Protein AF-A0A3N0CV38-F1 (afdb_monomer)

Radius of gyration: 19.29 Å; Cα contacts (8 Å, |Δi|>4): 456; chains: 1; bounding box: 78×40×35 Å

Organism: Sinomicrobium pectinilyticum (NCBI:txid1084421)

Nearest PDB structures (foldseek):
  5ed8-assembly1_A  TM=4.744E-01  e=4.909E-03  Mus musculus
  4dxt-assembly1_A  TM=4.816E-01  e=1.192E-02  Homo sapiens
  6wme-assembly1_A-3  TM=4.797E-01  e=5.323E-02  Homo sapiens
  6owk-assembly1_A  TM=4.206E-01  e=1.156E-01  Bacillus thuringiensis
  5azy-as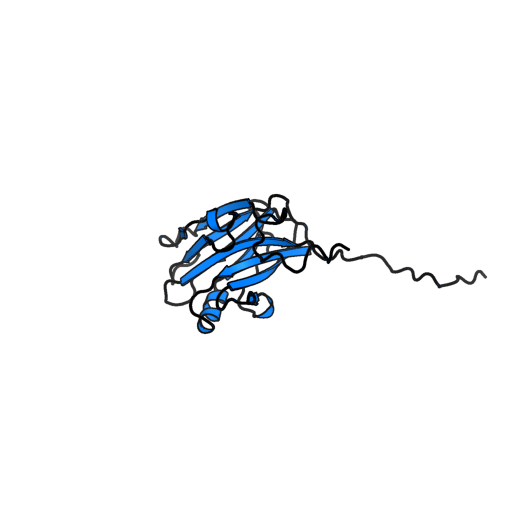sembly3_A  TM=3.660E-01  e=2.656E-01  Rattus norvegicus

Secondary structure (DSSP, 8-state):
-TT-S-TT-PSS-TTSTTB--EEEEEE-TT-TT-EEESGGGGSSS-TT--EEEEE-TTSS--EEEEEEEEEEE-TTPEEEEEEEETTSGGGHHHHTTEEEEEEETTEE-S--EETTSGGGEEEPTT-SSEEEEEEE-SS-EEEEEEEE---SSS-EEEEEEEEEEEPPPP---S----TT------

Mean predicted aligned error: 9.74 Å

Sequence (186 aa):
DRATDVPGGEFPDPLSPFHAISQEWDKDGLCALCEVANPDFSIDADPDNFASLNATVGIAGGVWQDLIFPFGGLNGDVVEVELGIGGGLADFSLLGGLTLESFNGTVANGDGISLSEPINIKLVPGTTDRYIASFIAGADFDRVRVKFAAIASALTNIRIHGARLRYGMPEVSGNLVEPGTAANLQ

Foldseek 3Di:
DLVPPDPPQQPVQLPDLFWQQDKDKDWDPQFPVWDWAPLNQQNDRDLPGWIKTKTAPPTPIGIKMKRFHPDKDFAQWKKKWKKFFPDAPVCLVQQQQKKKFFAAVPHTQPQIDGRNDPVQWDDRPPDRGIIIGMDTHRGIGGIMMITGYGHDNDTGMMITSTMGIGGGDPPPPDPPPDPPDDDDDD

Solvent-accessible surface area (backbone atoms only — not comparable to full-atom values): 10273 Å² total; per-residue (Å²): 119,94,88,63,84,59,98,80,70,60,82,54,44,58,85,42,83,42,24,23,68,43,73,50,72,57,55,36,85,70,33,76,79,33,45,68,46,57,58,65,29,26,41,45,84,48,61,85,39,46,14,34,42,32,18,52,49,90,41,78,55,28,21,36,38,35,41,28,35,83,58,63,50,47,58,52,18,32,41,37,35,36,35,35,45,71,86,45,85,78,40,57,71,56,28,58,24,28,34,44,31,38,17,44,82,91,44,71,56,84,45,62,40,63,51,60,48,73,89,38,45,42,75,41,88,96,56,84,39,37,30,40,36,54,50,60,31,73,38,59,22,34,30,40,35,47,33,38,28,38,84,51,100,51,83,47,60,42,30,32,32,22,42,33,61,41,84,39,80,81,78,78,89,58,86,80,75,67,95,74,80,78,78,81,82,130

Structure (mmCIF, N/CA/C/O backbone):
data_AF-A0A3N0CV38-F1
#
_entry.id   AF-A0A3N0CV38-F1
#
loop_
_atom_site.group_PDB
_atom_site.id
_atom_site.type_symbol
_atom_site.label_atom_id
_atom_site.label_alt_id
_atom_site.label_comp_id
_atom_site.label_asym_id
_atom_site.label_entity_id
_atom_site.label_seq_id
_atom_site.pdbx_PDB_ins_code
_atom_site.Cartn_x
_atom_site.Cartn_y
_atom_site.Cartn_z
_atom_site.occupancy
_atom_site.B_iso_or_equiv
_atom_site.auth_seq_id
_atom_site.auth_comp_id
_atom_site.auth_asym_id
_atom_site.auth_atom_id
_atom_site.pdbx_PDB_model_num
ATOM 1 N N . ASP A 1 1 ? 19.402 19.574 -7.849 1.00 37.12 1 ASP A N 1
ATOM 2 C CA . ASP A 1 1 ? 19.485 18.863 -6.570 1.00 37.12 1 ASP A CA 1
ATOM 3 C C . ASP A 1 1 ? 18.230 18.014 -6.462 1.00 37.12 1 ASP A C 1
ATOM 5 O O . ASP A 1 1 ? 17.138 18.561 -6.433 1.00 37.12 1 ASP A O 1
ATOM 9 N N . ARG A 1 2 ? 18.367 16.690 -6.587 1.00 36.69 2 ARG A N 1
ATOM 10 C CA . ARG A 1 2 ? 17.226 15.755 -6.668 1.00 36.69 2 ARG A CA 1
ATOM 11 C C . ARG A 1 2 ? 16.583 15.512 -5.293 1.00 36.69 2 ARG A C 1
ATOM 13 O O . ARG A 1 2 ? 15.638 14.744 -5.190 1.00 36.69 2 ARG A O 1
ATOM 20 N N . ALA A 1 3 ? 17.109 16.164 -4.254 1.00 34.69 3 ALA A N 1
ATOM 21 C CA . ALA A 1 3 ? 16.597 16.146 -2.891 1.00 34.69 3 ALA A CA 1
ATOM 22 C C . ALA A 1 3 ? 15.700 17.357 -2.557 1.00 34.69 3 ALA A C 1
ATOM 24 O O . ALA A 1 3 ? 15.249 17.476 -1.421 1.00 34.69 3 ALA A O 1
ATOM 25 N N . THR A 1 4 ? 15.431 18.252 -3.520 1.00 42.28 4 THR A N 1
ATOM 26 C CA . THR A 1 4 ? 14.575 19.436 -3.320 1.00 42.28 4 THR A CA 1
ATOM 27 C C . THR A 1 4 ? 13.401 19.532 -4.297 1.00 42.28 4 THR A C 1
ATOM 29 O O . THR A 1 4 ? 12.943 20.641 -4.572 1.00 42.28 4 THR A O 1
ATOM 32 N N . ASP A 1 5 ? 12.872 18.407 -4.791 1.00 45.75 5 ASP A N 1
ATOM 33 C CA . ASP A 1 5 ? 11.467 18.381 -5.231 1.00 45.75 5 ASP A CA 1
ATOM 34 C C . ASP A 1 5 ? 10.591 18.583 -3.979 1.00 45.75 5 ASP A C 1
ATOM 36 O O . ASP A 1 5 ? 10.259 17.656 -3.253 1.00 45.75 5 ASP A O 1
ATOM 40 N N . VAL A 1 6 ? 10.389 19.866 -3.673 1.00 43.78 6 VAL A N 1
ATOM 41 C CA . VAL A 1 6 ? 9.470 20.519 -2.731 1.00 43.78 6 VAL A CA 1
ATOM 42 C C . VAL A 1 6 ? 9.210 19.811 -1.381 1.00 43.78 6 VAL A C 1
ATOM 44 O O . VAL A 1 6 ? 8.365 18.923 -1.275 1.00 43.78 6 VAL A O 1
ATOM 47 N N . PRO A 1 7 ? 9.795 20.317 -0.278 1.00 41.38 7 PRO A N 1
ATOM 48 C CA . PRO A 1 7 ? 9.216 20.180 1.056 1.00 41.38 7 PRO A CA 1
ATOM 49 C C . PRO A 1 7 ? 7.878 20.944 1.087 1.00 41.38 7 PRO A C 1
ATOM 51 O O . PRO A 1 7 ? 7.879 22.174 1.143 1.00 41.38 7 PRO A O 1
ATOM 54 N N . GLY A 1 8 ? 6.747 20.233 0.993 1.00 37.44 8 GLY A N 1
ATOM 55 C CA . GLY A 1 8 ? 5.406 20.835 1.080 1.00 37.44 8 GLY A CA 1
ATOM 56 C C . GLY A 1 8 ? 4.299 20.273 0.177 1.00 37.44 8 GLY A C 1
ATOM 57 O O . GLY A 1 8 ? 3.202 20.817 0.220 1.00 37.44 8 GLY A O 1
ATOM 58 N N . GLY A 1 9 ? 4.533 19.225 -0.620 1.00 38.19 9 GLY A N 1
ATOM 59 C CA . GLY A 1 9 ? 3.437 18.441 -1.206 1.00 38.19 9 GLY A CA 1
ATOM 60 C C . GLY A 1 9 ? 2.947 17.425 -0.178 1.00 38.19 9 GLY A C 1
ATOM 61 O O . GLY A 1 9 ? 3.716 16.545 0.212 1.00 38.19 9 GLY A O 1
ATOM 62 N N . GLU A 1 10 ? 1.729 17.598 0.327 1.00 55.06 10 GLU A N 1
ATOM 63 C CA . GLU A 1 10 ? 1.058 16.639 1.209 1.00 55.06 10 GLU A CA 1
ATOM 64 C C . GLU A 1 10 ? 1.111 15.257 0.546 1.00 55.06 10 GLU A C 1
ATOM 66 O O . GLU A 1 10 ? 0.728 15.112 -0.607 1.00 55.06 10 GLU A O 1
ATOM 71 N N . PHE A 1 11 ? 1.710 14.267 1.213 1.00 60.06 11 PHE A N 1
ATOM 72 C CA . PHE A 1 11 ? 1.520 12.878 0.809 1.00 60.06 11 PHE A CA 1
ATOM 73 C C . PHE A 1 11 ? 0.127 12.472 1.319 1.00 60.06 11 PHE A C 1
ATOM 75 O O . PHE A 1 11 ? -0.185 12.884 2.439 1.00 60.06 11 PHE A O 1
ATOM 82 N N . PRO A 1 12 ? -0.695 11.772 0.508 1.00 62.16 12 PRO A N 1
ATOM 83 C CA . PRO A 1 12 ? -0.474 11.409 -0.897 1.00 62.16 12 PRO A CA 1
ATOM 84 C C . PRO A 1 12 ? -0.534 12.646 -1.812 1.00 62.16 12 PRO A C 1
ATOM 86 O O . PRO A 1 12 ? -1.492 13.402 -1.739 1.00 62.16 12 PRO A O 1
ATOM 89 N N . ASP A 1 13 ? 0.466 12.845 -2.686 1.00 71.00 13 ASP A N 1
ATOM 90 C CA . ASP A 1 13 ? 0.406 13.873 -3.742 1.00 71.00 13 ASP A CA 1
ATOM 91 C C . ASP A 1 13 ? -0.028 13.183 -5.040 1.00 71.00 13 ASP A C 1
ATOM 93 O O . ASP A 1 13 ? 0.807 12.548 -5.700 1.00 71.00 13 ASP A O 1
ATOM 97 N N . PRO A 1 14 ? -1.313 13.262 -5.410 1.00 65.38 14 PRO A N 1
ATOM 98 C CA . PRO A 1 14 ? -1.847 12.512 -6.535 1.00 65.38 14 PRO A CA 1
ATOM 99 C C . PRO A 1 14 ? -1.447 13.092 -7.896 1.00 65.38 14 PRO A C 1
ATOM 101 O O . PRO A 1 14 ? -1.651 12.455 -8.928 1.00 65.38 14 PRO A O 1
ATOM 104 N N . LEU A 1 15 ? -0.856 14.292 -7.931 1.00 72.44 15 LEU A N 1
ATOM 105 C CA . LEU A 1 15 ? -0.311 14.876 -9.158 1.00 72.44 15 LEU A CA 1
ATOM 106 C C . LEU A 1 15 ? 1.138 14.443 -9.409 1.00 72.44 15 LEU A C 1
ATOM 108 O O . LEU A 1 15 ? 1.697 14.735 -10.472 1.00 72.44 15 LEU A O 1
ATOM 112 N N . SER A 1 16 ? 1.750 13.736 -8.456 1.00 80.06 16 SER A N 1
ATOM 113 C CA . SER A 1 16 ? 3.084 13.183 -8.620 1.00 80.06 16 SER A CA 1
ATOM 114 C C . SER A 1 16 ? 3.095 12.112 -9.716 1.00 80.06 16 SER A C 1
ATOM 116 O O . SER A 1 16 ? 2.310 11.163 -9.660 1.00 80.06 16 SER A O 1
ATOM 118 N N . PRO A 1 17 ? 4.048 12.157 -10.668 1.00 81.88 17 PRO A N 1
ATOM 119 C CA . PRO A 1 17 ? 4.210 11.095 -11.663 1.00 81.88 17 PRO A CA 1
ATOM 120 C C . PRO A 1 17 ? 4.649 9.757 -11.044 1.00 81.88 17 PRO A C 1
ATOM 122 O O . PRO A 1 17 ? 4.738 8.757 -11.750 1.00 81.88 17 PRO A O 1
ATOM 125 N N . PHE A 1 18 ? 4.952 9.742 -9.745 1.00 86.75 18 PHE A N 1
ATOM 126 C CA . PHE A 1 18 ? 5.352 8.562 -8.985 1.00 86.75 18 PHE A CA 1
ATOM 127 C C . PHE A 1 18 ? 4.220 7.986 -8.128 1.00 86.75 18 PHE A C 1
ATOM 129 O O . PHE A 1 18 ? 4.446 7.014 -7.408 1.00 86.75 18 PHE A O 1
ATOM 136 N N . HIS A 1 19 ? 3.030 8.591 -8.167 1.00 89.50 19 HIS A N 1
ATOM 137 C CA . HIS A 1 19 ? 1.843 8.078 -7.493 1.00 89.50 19 HIS A CA 1
ATOM 138 C C . HIS A 1 19 ? 1.294 6.842 -8.220 1.00 89.50 19 HIS A C 1
ATOM 140 O O . HIS A 1 19 ? 1.422 6.728 -9.440 1.00 89.50 19 HIS A O 1
ATOM 146 N N . ALA A 1 20 ? 0.700 5.905 -7.482 1.00 92.69 20 ALA A N 1
ATOM 147 C CA . ALA A 1 20 ? -0.006 4.776 -8.084 1.00 92.69 20 ALA A CA 1
ATOM 148 C C . ALA A 1 20 ? -1.273 5.261 -8.805 1.00 92.69 20 ALA A C 1
ATOM 150 O O . ALA A 1 20 ? -2.053 6.013 -8.242 1.00 92.69 20 ALA A O 1
ATOM 151 N N . ILE A 1 21 ? -1.496 4.827 -10.047 1.00 93.94 21 ILE A N 1
ATOM 152 C CA . ILE A 1 21 ? -2.614 5.316 -10.885 1.00 93.94 21 ILE A CA 1
ATOM 153 C C . ILE A 1 21 ? -3.619 4.224 -11.256 1.00 93.94 21 ILE A C 1
ATOM 155 O O . ILE A 1 21 ? -4.565 4.456 -12.006 1.00 93.94 21 ILE A O 1
ATOM 159 N N . SER A 1 22 ? -3.368 2.999 -10.815 1.00 96.69 22 SER A N 1
ATOM 160 C CA . SER A 1 22 ? -4.219 1.849 -11.070 1.00 96.69 22 SER A CA 1
ATOM 161 C C . SER A 1 22 ? -4.179 0.932 -9.860 1.00 96.69 22 SER A C 1
ATOM 163 O O . SER A 1 22 ? -3.227 0.958 -9.077 1.00 96.69 22 SER A O 1
ATOM 165 N N . GLN A 1 23 ? -5.238 0.153 -9.686 1.00 97.06 23 GLN A N 1
ATOM 166 C CA . GLN A 1 23 ? -5.366 -0.757 -8.569 1.00 97.06 23 GLN A CA 1
ATOM 167 C C . GLN A 1 23 ? -6.021 -2.061 -9.005 1.00 97.06 23 GLN A C 1
ATOM 169 O O . GLN A 1 23 ? -6.867 -2.080 -9.902 1.00 97.06 23 GLN A O 1
ATOM 174 N N . GLU A 1 24 ? -5.629 -3.135 -8.337 1.00 97.50 24 GLU A N 1
ATOM 175 C CA . GLU A 1 24 ? -6.300 -4.428 -8.382 1.00 97.50 24 GLU A CA 1
ATOM 176 C C . GLU A 1 24 ? -6.521 -4.875 -6.936 1.00 97.50 24 GLU A C 1
ATOM 178 O O . GLU A 1 24 ? -5.704 -4.590 -6.065 1.00 97.50 24 GLU A O 1
ATOM 183 N N . TRP A 1 25 ? -7.600 -5.592 -6.641 1.00 96.50 25 TRP A N 1
ATOM 184 C CA . TRP A 1 25 ? -7.816 -6.158 -5.309 1.00 96.50 25 TRP A CA 1
ATOM 185 C C . TRP A 1 25 ? -8.417 -7.559 -5.409 1.00 96.50 25 TRP A C 1
ATOM 187 O O . TRP A 1 25 ? -9.134 -7.875 -6.359 1.00 96.50 25 TRP A O 1
ATOM 197 N N . ASP A 1 26 ? -8.130 -8.396 -4.418 1.00 95.25 26 ASP A N 1
ATOM 198 C CA . ASP A 1 26 ? -8.733 -9.715 -4.246 1.00 95.25 26 ASP A CA 1
ATOM 199 C C . ASP A 1 26 ? -8.596 -10.132 -2.775 1.00 95.25 26 ASP A C 1
ATOM 201 O O . ASP A 1 26 ? -8.095 -9.402 -1.910 1.00 95.25 26 ASP A O 1
ATOM 205 N N . LYS A 1 27 ? -9.061 -11.336 -2.475 1.00 92.19 27 LYS A N 1
ATOM 206 C CA . LYS A 1 27 ? -9.044 -11.916 -1.142 1.00 92.19 27 LYS A CA 1
ATOM 207 C C . LYS A 1 27 ? -8.714 -13.392 -1.196 1.00 92.19 27 LYS A C 1
ATOM 209 O O . LYS A 1 27 ? -9.063 -14.111 -2.129 1.00 92.19 27 LYS A O 1
ATOM 214 N N . ASP A 1 28 ? -8.105 -13.874 -0.124 1.00 88.44 28 ASP A N 1
ATOM 215 C CA . ASP A 1 28 ? -7.927 -15.302 0.070 1.00 88.44 28 ASP A CA 1
ATOM 216 C C . ASP A 1 28 ? -9.316 -15.971 0.128 1.00 88.44 28 ASP A C 1
ATOM 218 O O . ASP A 1 28 ? -10.206 -15.527 0.858 1.00 88.44 28 ASP A O 1
ATOM 222 N N . GLY A 1 29 ? -9.522 -17.044 -0.644 1.00 82.44 29 GLY A N 1
ATOM 223 C CA . GLY A 1 29 ? -10.850 -17.642 -0.861 1.00 82.44 29 GLY A CA 1
ATOM 224 C C . GLY A 1 29 ? -11.568 -18.121 0.409 1.00 82.44 29 GLY A C 1
ATOM 225 O O . GLY A 1 29 ? -12.790 -18.261 0.413 1.00 82.44 29 GLY A O 1
ATOM 226 N N . LEU A 1 30 ? -10.830 -18.328 1.503 1.00 81.19 30 LEU A N 1
ATOM 227 C CA . LEU A 1 30 ? -11.400 -18.674 2.802 1.00 81.19 30 LEU A CA 1
ATOM 228 C C . LEU A 1 30 ? -12.039 -17.460 3.502 1.00 81.19 30 LEU A C 1
ATOM 230 O O . LEU A 1 30 ? -12.958 -17.636 4.299 1.00 81.19 30 LEU A O 1
ATOM 234 N N . CYS A 1 31 ? -11.616 -16.232 3.183 1.00 84.38 31 CYS A N 1
ATOM 235 C CA . CYS A 1 31 ? -12.177 -15.008 3.744 1.00 84.38 31 CYS A CA 1
ATOM 236 C C . CYS A 1 31 ? -13.394 -14.535 2.939 1.00 84.38 31 CYS A C 1
ATOM 238 O O . CYS A 1 31 ? -13.365 -13.560 2.184 1.00 84.38 31 CYS A O 1
ATOM 240 N N . ALA A 1 32 ? -14.509 -15.252 3.094 1.00 82.75 32 ALA A N 1
ATOM 241 C CA . ALA A 1 32 ? -15.754 -14.949 2.388 1.00 82.75 32 ALA A CA 1
ATOM 242 C C . ALA A 1 32 ? -16.245 -13.509 2.633 1.00 82.75 32 ALA A C 1
ATOM 244 O O . ALA A 1 32 ? -16.730 -12.882 1.697 1.00 82.75 32 ALA A O 1
ATOM 245 N N . LEU A 1 33 ? -16.048 -12.999 3.853 1.00 83.94 33 LEU A N 1
ATOM 246 C CA . LEU A 1 33 ? -16.464 -11.669 4.312 1.00 83.94 33 LEU A CA 1
ATOM 247 C C . LEU A 1 33 ? -15.375 -10.591 4.170 1.00 83.94 33 LEU A C 1
ATOM 249 O O . LEU A 1 33 ? -15.575 -9.470 4.626 1.00 83.94 33 LEU A O 1
ATOM 253 N N . CYS A 1 34 ? -14.215 -10.927 3.599 1.00 90.00 34 CYS A N 1
ATOM 254 C CA . CYS A 1 34 ? -13.213 -9.922 3.268 1.00 90.00 34 CYS A CA 1
ATOM 255 C C . CYS A 1 34 ? -13.656 -9.108 2.052 1.00 90.00 34 CYS A C 1
ATOM 257 O O . CYS A 1 34 ? -14.212 -9.663 1.101 1.00 90.00 34 CYS A O 1
ATOM 259 N N . GLU A 1 35 ? -13.342 -7.820 2.050 1.00 92.56 35 GLU A N 1
ATOM 260 C CA . GLU A 1 35 ? -13.584 -6.936 0.911 1.00 92.56 35 GLU A CA 1
ATOM 261 C C . GLU A 1 35 ? -12.639 -5.733 0.932 1.00 92.56 35 GLU A C 1
ATOM 263 O O . GLU A 1 35 ? -12.134 -5.346 1.990 1.00 92.56 35 GLU A O 1
ATOM 268 N N . VAL A 1 36 ? -12.441 -5.131 -0.242 1.00 95.25 36 VAL A N 1
ATOM 269 C CA . VAL A 1 36 ? -11.912 -3.772 -0.365 1.00 95.25 36 VAL A CA 1
ATOM 270 C C . VAL A 1 36 ? -13.051 -2.853 -0.789 1.00 95.25 36 VAL A C 1
ATOM 272 O O . VAL A 1 36 ? -13.592 -2.983 -1.887 1.00 95.25 36 VAL A O 1
ATOM 275 N N . ALA A 1 37 ? -13.433 -1.928 0.089 1.00 95.50 37 ALA A N 1
ATOM 276 C CA . ALA A 1 37 ? -14.444 -0.921 -0.209 1.00 95.50 37 ALA A CA 1
ATOM 277 C C . ALA A 1 37 ? -13.800 0.319 -0.842 1.00 95.50 37 ALA A C 1
ATOM 279 O O . ALA A 1 37 ? -12.763 0.784 -0.370 1.00 95.50 37 ALA A O 1
ATOM 280 N N . ASN A 1 38 ? -14.448 0.863 -1.878 1.00 96.44 38 ASN A N 1
ATOM 281 C CA . ASN A 1 38 ? -13.997 2.028 -2.652 1.00 96.44 38 ASN A CA 1
ATOM 282 C C . ASN A 1 38 ? -12.524 1.937 -3.098 1.00 96.44 38 ASN A C 1
ATOM 284 O O . ASN A 1 38 ? -11.744 2.840 -2.815 1.00 96.44 38 ASN A O 1
ATOM 288 N N . PRO A 1 39 ? -12.111 0.857 -3.777 1.00 96.81 39 PRO A N 1
ATOM 289 C CA . PRO A 1 39 ? -10.701 0.633 -4.075 1.00 96.81 39 PRO A CA 1
ATOM 290 C C . PRO A 1 39 ? -10.090 1.735 -4.962 1.00 96.81 39 PRO A C 1
ATOM 292 O O . PRO A 1 39 ? -8.911 2.037 -4.830 1.00 96.81 39 PRO A O 1
ATOM 295 N N . ASP A 1 40 ? -10.886 2.401 -5.803 1.00 97.00 40 ASP A N 1
ATOM 296 C CA . ASP A 1 40 ? -10.413 3.496 -6.663 1.00 97.00 40 ASP A CA 1
ATOM 297 C C . ASP A 1 40 ? -10.036 4.770 -5.884 1.00 97.00 40 ASP A C 1
ATOM 299 O O . ASP A 1 40 ? -9.328 5.622 -6.408 1.00 97.00 40 ASP A O 1
ATOM 303 N N . PHE A 1 41 ? -10.458 4.902 -4.623 1.00 95.12 41 PHE A N 1
ATOM 304 C CA . PHE A 1 41 ? -10.144 6.065 -3.786 1.00 95.12 41 PHE A CA 1
ATOM 305 C C . PHE A 1 41 ? -8.684 6.110 -3.327 1.00 95.12 41 PHE A C 1
ATOM 307 O O . PHE A 1 41 ? -8.223 7.146 -2.879 1.00 95.12 41 PHE A O 1
ATOM 314 N N . SER A 1 42 ? -7.937 5.009 -3.433 1.00 93.00 42 SER A N 1
ATOM 315 C CA . SER A 1 42 ? -6.502 4.996 -3.117 1.00 93.00 42 S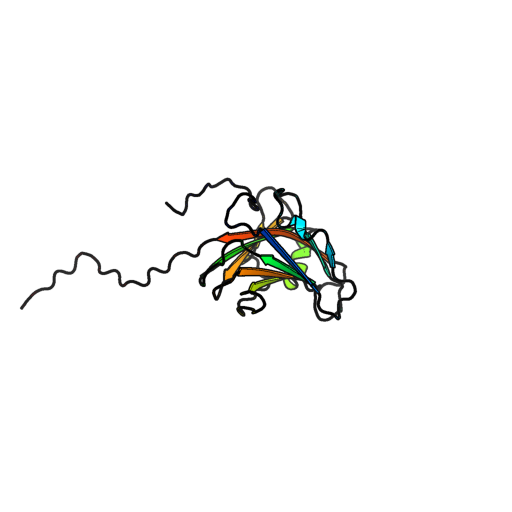ER A CA 1
ATOM 316 C C . SER A 1 42 ? -5.603 5.395 -4.297 1.00 93.00 42 SER A C 1
ATOM 318 O O . SER A 1 42 ? -4.382 5.304 -4.178 1.00 93.00 42 SER A O 1
ATOM 320 N N . ILE A 1 43 ? -6.192 5.727 -5.451 1.00 93.19 43 ILE A N 1
ATOM 321 C CA . ILE A 1 43 ? -5.493 6.131 -6.686 1.00 93.19 43 ILE A CA 1
ATOM 322 C C . ILE A 1 43 ? -6.112 7.394 -7.309 1.00 93.19 43 ILE A C 1
ATOM 324 O O . ILE A 1 43 ? -5.862 7.699 -8.477 1.00 93.19 43 ILE A O 1
ATOM 328 N N . ASP A 1 44 ? -7.002 8.071 -6.580 1.00 89.38 44 ASP A N 1
ATOM 329 C CA . ASP A 1 44 ? -7.695 9.256 -7.073 1.00 89.38 44 ASP A CA 1
ATOM 330 C C . ASP A 1 44 ? -6.903 10.545 -6.790 1.00 89.38 44 ASP A C 1
ATOM 332 O O . ASP A 1 44 ? -5.744 10.518 -6.381 1.00 89.38 44 ASP A O 1
ATOM 336 N N . ALA A 1 45 ? -7.510 11.694 -7.097 1.00 85.31 45 ALA A N 1
ATOM 337 C CA . ALA A 1 45 ? -6.883 13.002 -6.935 1.00 85.31 45 ALA A CA 1
ATOM 338 C C . ALA A 1 45 ? -7.175 13.687 -5.589 1.00 85.31 45 ALA A C 1
ATOM 340 O O . ALA A 1 45 ? -6.777 14.840 -5.410 1.00 85.31 45 ALA A O 1
ATOM 341 N N . ASP A 1 46 ? -7.893 13.030 -4.680 1.00 84.94 46 ASP A N 1
ATOM 342 C CA . ASP A 1 46 ? -8.323 13.588 -3.403 1.00 84.94 46 ASP A CA 1
ATOM 343 C C . ASP A 1 46 ? -7.577 12.895 -2.244 1.00 84.94 46 ASP A C 1
ATOM 345 O O . ASP A 1 46 ? -7.894 11.758 -1.896 1.00 84.94 46 ASP A O 1
ATOM 349 N N . PRO A 1 47 ? -6.602 13.563 -1.598 1.00 82.69 47 PRO A N 1
ATOM 350 C CA . PRO A 1 47 ? -5.795 12.956 -0.535 1.00 82.69 47 PRO A CA 1
ATOM 351 C C . PRO A 1 47 ? -6.604 12.578 0.718 1.00 82.69 47 PRO A C 1
ATOM 353 O O . PRO A 1 47 ? -6.095 11.876 1.597 1.00 82.69 47 PRO A O 1
ATOM 356 N N . ASP A 1 48 ? -7.856 13.033 0.832 1.00 86.75 48 ASP A N 1
ATOM 357 C CA . ASP A 1 48 ? -8.741 12.675 1.936 1.00 86.75 48 ASP A CA 1
ATOM 358 C C . ASP A 1 48 ? -9.563 11.410 1.689 1.00 86.75 48 ASP A C 1
ATOM 360 O O . ASP A 1 48 ? -10.034 10.787 2.654 1.00 86.75 48 AS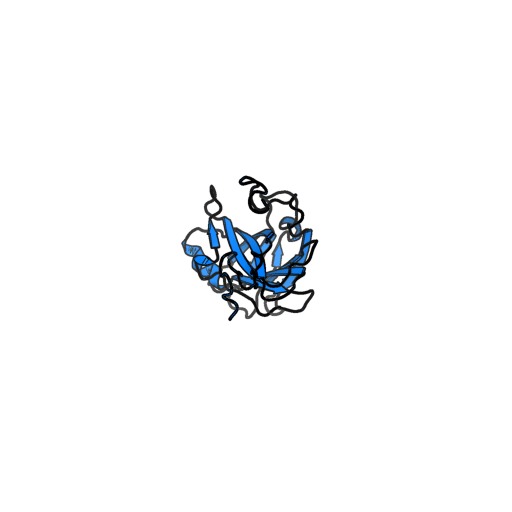P A O 1
ATOM 364 N N . ASN A 1 49 ? -9.693 10.993 0.430 1.00 92.12 49 ASN A N 1
ATOM 365 C CA . ASN A 1 49 ? -10.338 9.741 0.078 1.00 92.12 49 ASN A CA 1
ATOM 366 C C . ASN A 1 49 ? -9.458 8.542 0.459 1.00 92.12 49 ASN A C 1
ATOM 368 O O . ASN A 1 49 ? -8.249 8.642 0.674 1.00 92.12 49 ASN A O 1
ATOM 372 N N . PHE A 1 50 ? -10.103 7.390 0.647 1.00 94.00 50 PHE A N 1
ATOM 373 C CA . PHE A 1 50 ? -9.413 6.152 0.983 1.00 94.00 50 PHE A CA 1
ATOM 374 C C . PHE A 1 50 ? -10.161 4.909 0.509 1.00 94.00 50 PHE A C 1
ATOM 376 O O . PHE A 1 50 ? -11.392 4.831 0.579 1.00 94.00 50 PHE A O 1
ATOM 383 N N . ALA A 1 51 ? -9.393 3.890 0.132 1.00 95.94 51 ALA A N 1
ATOM 384 C CA . ALA A 1 51 ? -9.875 2.518 0.064 1.00 95.94 51 ALA A CA 1
ATOM 385 C C . ALA A 1 51 ? -9.881 1.901 1.471 1.00 95.94 51 ALA A C 1
ATOM 387 O O . ALA A 1 51 ? -9.031 2.228 2.298 1.00 95.94 51 ALA A O 1
ATOM 388 N N . SER A 1 52 ? -10.828 1.011 1.773 1.00 94.12 52 SER A N 1
ATOM 389 C CA . SER A 1 52 ? -10.919 0.343 3.081 1.00 94.12 52 SER A CA 1
ATOM 390 C C . SER A 1 52 ? -10.790 -1.166 2.936 1.00 94.12 52 SER A C 1
ATOM 392 O O . SER A 1 52 ? -11.654 -1.807 2.344 1.00 94.12 52 SER A O 1
ATOM 394 N N . LEU A 1 53 ? -9.741 -1.734 3.528 1.00 92.25 53 LEU A N 1
ATOM 395 C CA . LEU A 1 53 ? -9.508 -3.171 3.626 1.00 92.25 53 LEU A CA 1
ATOM 396 C C . LEU A 1 53 ? -10.234 -3.698 4.858 1.00 92.25 53 LEU A C 1
ATOM 398 O O . LEU A 1 53 ? -9.838 -3.414 5.990 1.00 92.25 53 LEU A O 1
ATOM 402 N N . ASN A 1 54 ? -11.279 -4.487 4.628 1.00 89.31 54 ASN A N 1
ATOM 403 C CA . ASN A 1 54 ? -12.068 -5.120 5.675 1.00 89.31 54 ASN A CA 1
ATOM 404 C C . ASN A 1 54 ? -11.711 -6.607 5.726 1.00 89.31 54 ASN A C 1
ATOM 406 O O . ASN A 1 54 ? -11.903 -7.329 4.745 1.00 89.31 54 ASN A O 1
ATOM 410 N N . ALA A 1 55 ? -11.207 -7.079 6.869 1.00 86.62 55 ALA A N 1
ATOM 411 C CA . ALA A 1 55 ? -10.891 -8.491 7.073 1.00 86.62 55 ALA A CA 1
ATOM 412 C C . ALA A 1 55 ? -11.597 -9.062 8.305 1.00 86.62 55 ALA A C 1
ATOM 414 O O . ALA A 1 55 ? -11.732 -8.407 9.339 1.00 86.62 55 ALA A O 1
ATOM 415 N N . THR A 1 56 ? -12.043 -10.316 8.193 1.00 81.06 56 THR A N 1
ATOM 416 C CA . THR A 1 56 ? -12.696 -11.040 9.290 1.00 81.06 56 THR A CA 1
ATOM 417 C C . THR A 1 56 ? -11.700 -11.931 10.020 1.00 81.06 56 THR A C 1
ATOM 419 O O . THR A 1 56 ? -10.892 -12.623 9.407 1.00 81.06 56 THR A O 1
ATOM 422 N N . VAL A 1 57 ? -11.789 -11.930 11.344 1.00 75.56 57 VAL A N 1
ATOM 423 C CA . VAL A 1 57 ? -10.898 -12.660 12.252 1.00 75.56 57 VAL A CA 1
ATOM 424 C C . VAL A 1 57 ? -11.121 -14.165 12.190 1.00 75.56 57 VAL A C 1
ATOM 426 O O . VAL A 1 5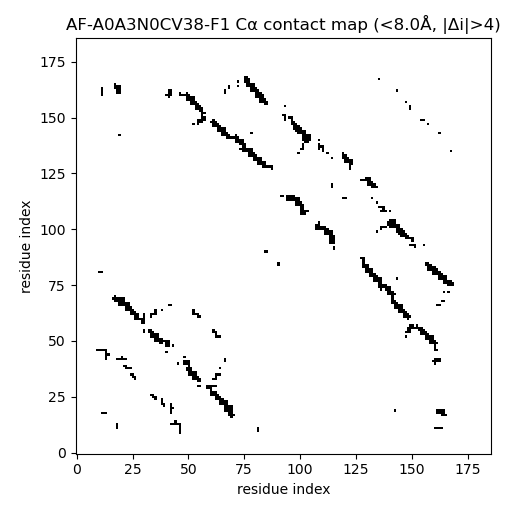7 ? -12.242 -14.634 12.000 1.00 75.56 57 VAL A O 1
ATOM 429 N N . GLY A 1 58 ? -10.064 -14.929 12.467 1.00 68.31 58 GLY A N 1
ATOM 430 C CA . GLY A 1 58 ? -10.164 -16.370 12.714 1.00 68.31 58 GLY A CA 1
ATOM 431 C C . GLY A 1 58 ? -10.230 -17.206 11.440 1.00 68.31 58 GLY A C 1
ATOM 432 O O . GLY A 1 58 ? -10.442 -18.415 11.504 1.00 68.31 58 GLY A O 1
ATOM 433 N N . ILE A 1 59 ? -10.018 -16.569 10.292 1.00 68.88 59 ILE A N 1
ATOM 434 C CA . ILE A 1 59 ? -9.897 -17.208 8.993 1.00 68.88 59 ILE A CA 1
ATOM 435 C C . ILE A 1 59 ? -8.444 -17.090 8.536 1.00 68.88 59 ILE A C 1
ATOM 437 O O . ILE A 1 59 ? -7.853 -16.016 8.593 1.00 68.88 59 ILE A O 1
ATOM 441 N N . ALA A 1 60 ? -7.864 -18.203 8.085 1.00 71.50 60 ALA A N 1
ATOM 442 C CA . ALA A 1 60 ? -6.555 -18.175 7.450 1.00 71.50 60 ALA A CA 1
ATOM 443 C C . ALA A 1 60 ? -6.644 -17.429 6.110 1.00 71.50 60 ALA A C 1
ATOM 445 O O . ALA A 1 60 ? -7.485 -17.754 5.270 1.00 71.50 60 ALA A O 1
ATOM 446 N N . GLY A 1 61 ? -5.763 -16.450 5.922 1.00 78.12 61 GLY A N 1
ATOM 447 C CA . GLY A 1 61 ? -5.771 -15.555 4.769 1.00 78.12 61 GLY A CA 1
ATOM 448 C C . GLY A 1 61 ? -6.221 -14.142 5.134 1.00 78.12 61 GLY A C 1
ATOM 449 O O . GLY A 1 61 ? -6.317 -13.783 6.305 1.00 78.12 61 GLY A O 1
ATOM 450 N N . GLY A 1 62 ? -6.456 -13.322 4.123 1.00 88.69 62 GLY A N 1
ATOM 451 C CA . GLY A 1 62 ? -6.841 -11.933 4.283 1.00 88.69 62 GLY A CA 1
ATOM 452 C C . GLY A 1 62 ? -7.333 -11.320 2.983 1.00 88.69 62 GLY A C 1
ATOM 453 O O . GLY A 1 62 ? -7.680 -12.017 2.028 1.00 88.69 62 GLY A O 1
ATOM 454 N N . VAL A 1 63 ? -7.353 -9.998 2.971 1.00 93.44 63 VAL A N 1
ATOM 455 C CA . VAL A 1 63 ? -7.640 -9.179 1.798 1.00 93.44 63 VAL A CA 1
ATOM 456 C C . VAL A 1 63 ? -6.364 -8.471 1.380 1.00 93.44 63 VAL A C 1
ATOM 458 O O . VAL A 1 63 ? -5.507 -8.187 2.221 1.00 93.44 63 VAL A O 1
ATOM 461 N N . TRP A 1 64 ? -6.214 -8.185 0.097 1.00 95.44 64 TRP A N 1
ATOM 462 C CA . TRP A 1 64 ? -5.141 -7.322 -0.360 1.00 95.44 64 TRP A CA 1
ATOM 463 C C . TRP A 1 64 ? -5.635 -6.336 -1.405 1.00 95.44 64 TRP A C 1
ATOM 465 O O . TRP A 1 64 ? -6.656 -6.556 -2.055 1.00 95.44 64 TRP A O 1
ATOM 475 N N . GLN A 1 65 ? -4.869 -5.265 -1.572 1.00 97.69 65 GLN A N 1
ATOM 476 C CA . GLN A 1 65 ? -4.977 -4.348 -2.694 1.00 97.69 65 GLN A CA 1
ATOM 477 C C . GLN A 1 65 ? -3.581 -4.095 -3.269 1.00 97.69 65 GLN A C 1
ATOM 479 O O . GLN A 1 65 ? -2.649 -3.776 -2.531 1.00 97.69 65 GLN A O 1
ATOM 484 N N . ASP A 1 66 ? -3.449 -4.252 -4.578 1.00 98.06 66 ASP A N 1
ATOM 485 C CA . ASP A 1 66 ? -2.287 -3.867 -5.361 1.00 98.06 66 ASP A CA 1
ATOM 486 C C . ASP A 1 66 ? -2.459 -2.423 -5.826 1.00 98.06 66 ASP A C 1
ATOM 488 O O . ASP A 1 66 ? -3.481 -2.069 -6.410 1.00 98.06 66 ASP A O 1
ATOM 492 N N . LEU A 1 67 ? -1.447 -1.597 -5.583 1.00 97.50 67 LEU A N 1
ATOM 493 C CA . LEU A 1 67 ? -1.342 -0.229 -6.079 1.00 97.50 67 LEU A CA 1
ATOM 494 C C . LEU A 1 67 ? -0.252 -0.207 -7.148 1.00 97.50 67 LEU A C 1
ATOM 496 O O . LEU A 1 67 ? 0.915 -0.482 -6.860 1.00 97.50 67 LEU A O 1
ATOM 500 N N . ILE A 1 68 ? -0.652 0.069 -8.386 1.00 97.38 68 ILE A N 1
ATOM 501 C CA . ILE A 1 68 ? 0.168 -0.087 -9.586 1.00 97.38 68 ILE A CA 1
ATOM 502 C C . ILE A 1 68 ? 0.681 1.282 -10.026 1.00 97.38 68 ILE A C 1
ATOM 504 O O . ILE A 1 68 ? -0.087 2.230 -10.232 1.00 97.38 68 ILE A O 1
ATOM 508 N N . PHE A 1 69 ? 1.995 1.375 -10.188 1.00 95.06 69 PHE A N 1
ATOM 509 C CA . PHE A 1 69 ? 2.672 2.602 -10.579 1.00 95.06 69 PHE A CA 1
ATOM 510 C C . PHE A 1 69 ? 2.668 2.771 -12.108 1.00 95.06 69 PHE A C 1
ATOM 512 O O . PHE A 1 69 ? 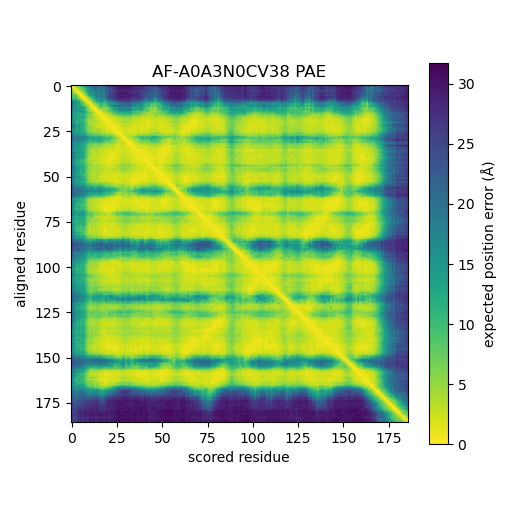2.772 1.788 -12.844 1.00 95.06 69 PHE A O 1
ATOM 519 N N . PRO A 1 70 ? 2.590 4.013 -12.622 1.00 91.69 70 PRO A N 1
ATOM 520 C CA . PRO A 1 70 ? 2.669 4.284 -14.062 1.00 91.69 70 PRO A CA 1
ATOM 521 C C . PRO A 1 70 ? 4.036 3.919 -14.652 1.00 91.69 70 PRO A C 1
ATOM 523 O O . PRO A 1 70 ? 4.149 3.610 -15.839 1.00 91.69 70 PRO A O 1
ATOM 526 N N . PHE A 1 71 ? 5.074 3.964 -13.816 1.00 87.88 71 PHE A N 1
ATOM 527 C CA . PHE A 1 71 ? 6.438 3.583 -14.141 1.00 87.88 71 PHE A CA 1
ATOM 528 C C . PHE A 1 71 ? 6.915 2.585 -13.089 1.00 87.88 71 PHE A C 1
ATOM 530 O O . PHE A 1 71 ? 6.770 2.844 -11.895 1.00 87.88 71 PHE A O 1
ATOM 537 N N . GLY A 1 72 ? 7.478 1.461 -13.531 1.00 86.88 72 GLY A N 1
ATOM 538 C CA . GLY A 1 72 ? 8.072 0.490 -12.618 1.00 86.88 72 GLY A CA 1
ATOM 539 C C . GLY A 1 72 ? 9.257 1.078 -11.849 1.00 86.88 72 GLY A C 1
ATOM 540 O O . GLY A 1 72 ? 9.973 1.945 -12.362 1.00 86.88 72 GLY A O 1
ATOM 541 N N . GLY A 1 73 ? 9.443 0.602 -10.623 1.00 91.06 73 GLY A N 1
ATOM 542 C CA . GLY A 1 73 ? 10.619 0.866 -9.806 1.00 91.06 73 GLY A CA 1
ATOM 543 C C . GLY A 1 73 ? 11.706 -0.185 -10.020 1.00 91.06 73 GLY A C 1
ATOM 544 O O . GLY A 1 73 ? 11.469 -1.255 -10.588 1.00 91.06 73 GLY A O 1
ATOM 545 N N . LEU A 1 74 ? 12.908 0.139 -9.561 1.00 93.06 74 LEU A N 1
ATOM 546 C CA . LEU A 1 74 ? 14.073 -0.737 -9.602 1.00 93.06 74 LEU A CA 1
ATOM 547 C C . LEU A 1 74 ? 14.407 -1.272 -8.208 1.00 93.06 74 LEU A C 1
ATOM 549 O O . LEU A 1 74 ? 13.984 -0.724 -7.188 1.00 93.06 74 LEU A O 1
ATOM 553 N N . ASN A 1 75 ? 15.233 -2.316 -8.168 1.00 91.88 75 ASN A N 1
ATOM 554 C CA . ASN A 1 75 ? 15.858 -2.762 -6.925 1.00 91.88 75 ASN A CA 1
ATOM 555 C C . ASN A 1 75 ? 16.516 -1.588 -6.167 1.00 91.88 75 ASN A C 1
ATOM 557 O O . ASN A 1 75 ? 17.302 -0.831 -6.742 1.00 91.88 75 ASN A O 1
ATOM 561 N N . GLY A 1 76 ? 16.227 -1.473 -4.871 1.00 88.75 76 GLY A N 1
ATOM 562 C CA . GLY A 1 76 ? 16.746 -0.419 -4.002 1.00 88.75 76 GLY A CA 1
ATOM 563 C C . GLY A 1 76 ? 15.887 0.846 -3.959 1.00 88.75 76 GLY A C 1
ATOM 564 O O . GLY A 1 76 ? 16.141 1.709 -3.113 1.00 88.75 76 GLY A O 1
ATOM 565 N N . ASP A 1 77 ? 14.862 0.962 -4.809 1.00 91.06 77 ASP A N 1
ATOM 566 C CA . ASP A 1 77 ? 13.877 2.034 -4.687 1.00 91.06 77 ASP A CA 1
ATOM 567 C C . ASP A 1 77 ? 13.007 1.849 -3.437 1.00 91.06 77 ASP A C 1
ATOM 569 O O . ASP A 1 77 ? 12.778 0.742 -2.947 1.00 91.06 77 ASP A O 1
ATOM 573 N N . VAL A 1 78 ? 12.531 2.967 -2.893 1.00 90.31 78 VAL A N 1
ATOM 574 C CA . VAL A 1 78 ? 11.685 3.009 -1.702 1.00 90.31 78 VAL A CA 1
ATOM 575 C C . VAL A 1 78 ? 10.234 3.154 -2.127 1.00 90.31 78 VAL A C 1
ATOM 577 O O . VAL A 1 78 ? 9.886 4.051 -2.894 1.00 90.31 78 VAL A O 1
ATOM 580 N N . VAL A 1 79 ? 9.365 2.326 -1.568 1.00 92.25 79 VAL A N 1
ATOM 581 C CA . VAL A 1 79 ? 7.918 2.496 -1.674 1.00 92.25 79 VAL A CA 1
ATOM 582 C C . VAL A 1 79 ? 7.396 3.096 -0.380 1.00 92.25 79 VAL A C 1
ATOM 584 O O . VAL A 1 79 ? 7.755 2.650 0.711 1.00 92.25 79 VAL A O 1
ATOM 587 N N . GLU A 1 80 ? 6.531 4.098 -0.503 1.00 91.94 80 GLU A N 1
ATOM 588 C CA . GLU A 1 80 ? 5.804 4.685 0.618 1.00 91.94 80 GLU A CA 1
ATOM 589 C C . GLU A 1 80 ? 4.300 4.520 0.415 1.00 91.94 80 GLU A C 1
ATOM 591 O O . GLU A 1 80 ? 3.791 4.780 -0.675 1.00 91.94 80 GLU A O 1
ATOM 596 N N . VAL A 1 81 ? 3.592 4.106 1.464 1.00 93.12 81 VAL A N 1
ATOM 597 C CA . VAL A 1 81 ? 2.139 3.896 1.468 1.00 93.12 81 VAL A CA 1
ATOM 598 C C . VAL A 1 81 ? 1.533 4.689 2.617 1.00 93.12 81 VAL A C 1
ATOM 600 O O . VAL A 1 81 ? 1.995 4.567 3.752 1.00 93.12 81 VAL A O 1
ATOM 603 N N . GLU A 1 82 ? 0.506 5.490 2.342 1.00 91.69 82 GLU A N 1
ATOM 604 C CA . GLU A 1 82 ? -0.250 6.181 3.384 1.00 91.69 82 GLU A CA 1
ATOM 605 C C . GLU A 1 82 ? -1.428 5.340 3.845 1.00 91.69 82 GLU A C 1
ATOM 607 O O . GLU A 1 82 ? -2.284 4.923 3.059 1.00 91.69 82 GLU A O 1
ATOM 612 N N . LEU A 1 83 ? -1.471 5.115 5.150 1.00 90.56 83 LEU A N 1
ATOM 613 C CA . LEU A 1 83 ? -2.400 4.219 5.803 1.00 90.56 83 LEU A CA 1
ATOM 614 C C . LEU A 1 83 ? -3.150 4.961 6.899 1.00 90.56 83 LEU A C 1
ATOM 616 O O . LEU A 1 83 ? -2.541 5.609 7.745 1.00 90.56 83 LEU A O 1
ATOM 620 N N . GLY A 1 84 ? -4.468 4.815 6.931 1.00 88.31 84 GLY A N 1
ATOM 621 C CA . GLY A 1 84 ? -5.307 5.269 8.032 1.00 88.31 84 GLY A CA 1
ATOM 622 C C . GLY A 1 84 ? -5.659 4.109 8.963 1.00 88.31 84 GLY A C 1
ATOM 623 O O . GLY A 1 84 ? -6.314 3.151 8.547 1.00 88.31 84 GLY A O 1
ATOM 624 N N . ILE A 1 85 ? -5.294 4.210 10.238 1.00 81.19 85 ILE A N 1
ATOM 625 C CA . ILE A 1 85 ? -5.576 3.206 11.273 1.00 81.19 85 ILE A CA 1
ATOM 626 C C . ILE A 1 85 ? -6.536 3.836 12.280 1.00 81.19 85 ILE A C 1
ATOM 628 O O . ILE A 1 85 ? -6.165 4.732 13.032 1.00 81.19 85 ILE A O 1
ATOM 632 N N . GLY A 1 86 ? -7.804 3.425 12.263 1.00 69.25 86 GLY A N 1
ATOM 633 C CA . GLY A 1 86 ? -8.781 3.936 13.230 1.00 69.25 86 GLY A CA 1
ATOM 634 C C . GLY A 1 86 ? -8.519 3.403 14.644 1.00 69.25 86 GLY A C 1
ATOM 635 O O . GLY A 1 86 ? -8.167 2.240 14.771 1.00 69.25 86 GLY A O 1
ATOM 636 N N . GLY A 1 87 ? -8.744 4.235 15.673 1.00 61.19 87 GLY A N 1
ATOM 637 C CA . GLY A 1 87 ? -8.871 3.819 17.087 1.00 61.19 87 GLY A CA 1
ATOM 638 C C . GLY A 1 87 ? -7.738 4.226 18.058 1.00 61.19 87 GLY A C 1
ATOM 639 O O . GLY A 1 87 ? -7.931 4.182 19.277 1.00 61.19 87 GLY A O 1
ATOM 640 N N . GLY A 1 88 ? -6.616 4.760 17.559 1.00 57.44 88 GLY A N 1
ATOM 641 C CA . GLY A 1 88 ? -5.515 5.302 18.372 1.00 57.44 88 GLY A CA 1
ATOM 642 C C . GLY A 1 88 ? -4.383 4.300 18.661 1.00 57.44 88 GLY A C 1
ATOM 643 O O . GLY A 1 88 ? -4.191 3.322 17.951 1.00 57.44 88 GLY A O 1
ATOM 644 N N . LEU A 1 89 ? -3.580 4.542 19.710 1.00 49.75 89 LEU A N 1
ATOM 645 C CA . LEU A 1 89 ? -2.375 3.740 20.023 1.00 49.75 89 LEU A CA 1
ATOM 646 C C . LEU A 1 89 ? -2.657 2.253 20.354 1.00 49.75 89 LEU A C 1
ATOM 648 O O . LEU A 1 89 ? -1.733 1.441 20.344 1.00 49.75 89 LEU A O 1
ATOM 652 N N . ALA A 1 90 ? -3.902 1.878 20.664 1.00 50.75 90 ALA A N 1
ATOM 653 C CA . ALA A 1 90 ? -4.286 0.486 20.929 1.00 50.75 90 ALA A CA 1
ATOM 654 C C . ALA A 1 90 ? -4.262 -0.391 19.655 1.00 50.75 90 ALA A C 1
ATOM 656 O O . ALA A 1 90 ? -4.138 -1.618 19.737 1.00 50.75 90 ALA A O 1
ATOM 657 N N . ASP A 1 91 ? -4.280 0.245 18.483 1.00 62.62 91 ASP A N 1
ATOM 658 C CA . ASP A 1 91 ? -4.384 -0.403 17.177 1.00 62.62 91 ASP A CA 1
ATOM 659 C C . ASP A 1 91 ? -3.033 -0.723 16.531 1.00 62.62 91 ASP A C 1
ATOM 661 O O . ASP A 1 91 ? -2.983 -1.303 15.450 1.00 62.62 91 ASP A O 1
ATOM 665 N N . PHE A 1 92 ? -1.913 -0.472 17.219 1.00 62.19 92 PHE A N 1
ATOM 666 C CA . PHE A 1 92 ? -0.608 -0.985 16.775 1.00 62.19 92 PHE A CA 1
ATOM 667 C C . PHE A 1 92 ? -0.569 -2.517 16.769 1.00 62.19 92 PHE A C 1
ATOM 669 O O . PHE A 1 92 ? 0.180 -3.120 16.009 1.00 62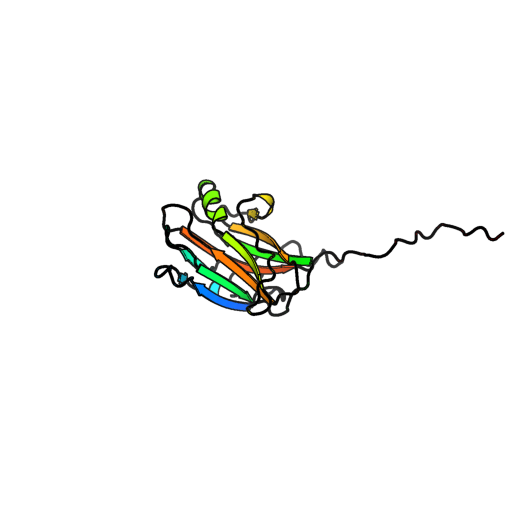.19 92 PHE A O 1
ATOM 676 N N . SER A 1 93 ? -1.420 -3.165 17.569 1.00 66.69 93 SER A N 1
ATOM 677 C CA . SER A 1 93 ? -1.623 -4.610 17.470 1.00 66.69 93 SER A CA 1
ATOM 678 C C . SER A 1 93 ? -2.225 -5.032 16.122 1.00 66.69 93 SER A C 1
ATOM 680 O O . SER A 1 93 ? -1.955 -6.142 15.679 1.00 66.69 93 SER A O 1
ATOM 682 N N . LEU A 1 94 ? -2.972 -4.158 15.434 1.00 68.94 94 LEU A N 1
ATOM 683 C CA . LEU A 1 94 ? -3.534 -4.423 14.103 1.00 68.94 94 LEU A CA 1
ATOM 684 C C . LEU A 1 94 ? -2.480 -4.342 13.000 1.00 68.94 94 LEU A C 1
ATOM 686 O O . LEU A 1 94 ? -2.584 -5.055 12.003 1.00 68.94 94 LEU A O 1
ATOM 690 N N . LEU A 1 95 ? -1.438 -3.532 13.195 1.00 75.12 95 LEU A N 1
ATOM 691 C CA . LEU A 1 95 ? -0.325 -3.416 12.252 1.00 75.12 95 LEU A CA 1
ATOM 692 C C . LEU A 1 95 ? 0.427 -4.728 12.041 1.00 75.12 95 LEU A C 1
ATOM 694 O O . LEU A 1 95 ? 0.963 -4.952 10.960 1.00 75.12 95 LEU A O 1
ATOM 698 N N . GLY A 1 96 ? 0.432 -5.620 13.036 1.00 78.88 96 GLY A N 1
ATOM 699 C CA . GLY A 1 96 ? 1.010 -6.957 12.880 1.00 78.88 96 GLY A CA 1
ATOM 700 C C . GLY A 1 96 ? 0.303 -7.799 11.810 1.00 78.88 96 GLY A C 1
ATOM 701 O O . GLY A 1 96 ? 0.900 -8.722 11.264 1.00 78.88 96 GLY A O 1
ATOM 702 N N . GLY A 1 97 ? -0.949 -7.468 11.481 1.00 84.56 97 GLY A N 1
ATOM 703 C CA . GLY A 1 97 ? -1.710 -8.083 10.396 1.00 84.56 97 GLY A CA 1
ATOM 704 C C . GLY A 1 97 ? -1.480 -7.440 9.027 1.00 84.56 97 GLY A C 1
ATOM 705 O O . GLY A 1 97 ? -1.980 -7.958 8.029 1.00 84.56 97 GLY A O 1
ATOM 706 N N . LEU A 1 98 ? -0.758 -6.317 8.964 1.00 89.06 98 LEU A N 1
ATOM 707 C CA . LEU A 1 98 ? -0.525 -5.553 7.744 1.00 89.06 98 LEU A CA 1
ATOM 708 C C . LEU A 1 98 ? 0.856 -5.880 7.171 1.00 89.06 98 LEU A C 1
ATOM 710 O O . LEU A 1 98 ? 1.864 -5.851 7.877 1.00 89.06 98 LEU A O 1
ATOM 714 N N . THR A 1 99 ? 0.890 -6.213 5.885 1.00 92.38 99 THR A N 1
ATOM 715 C CA . THR A 1 99 ? 2.109 -6.541 5.142 1.00 92.38 99 THR A CA 1
ATOM 716 C C . THR A 1 99 ? 2.188 -5.696 3.880 1.00 92.38 99 THR A C 1
ATOM 718 O O . THR A 1 99 ? 1.193 -5.573 3.163 1.00 92.38 99 THR A O 1
ATOM 721 N N . LEU A 1 100 ? 3.366 -5.136 3.617 1.00 94.94 100 LEU A N 1
ATOM 722 C CA . LEU A 1 100 ? 3.704 -4.485 2.353 1.00 94.94 100 LEU A CA 1
ATOM 723 C C . LEU A 1 100 ? 4.724 -5.338 1.615 1.00 94.94 100 LEU A C 1
ATOM 725 O O . LEU A 1 100 ? 5.703 -5.749 2.226 1.00 94.94 100 LEU A O 1
ATOM 729 N N . GLU A 1 101 ? 4.508 -5.590 0.331 1.00 96.31 101 GLU A N 1
ATOM 730 C CA . GLU A 1 101 ? 5.414 -6.384 -0.504 1.00 96.31 101 GLU A CA 1
ATOM 731 C C . GLU A 1 101 ? 5.417 -5.840 -1.936 1.00 96.31 101 GLU A C 1
ATOM 733 O O . GLU A 1 101 ? 4.373 -5.404 -2.434 1.00 96.31 101 GLU A O 1
ATOM 738 N N . SER A 1 102 ? 6.577 -5.835 -2.598 1.00 97.19 102 SER A N 1
ATOM 739 C CA . SER A 1 102 ? 6.672 -5.407 -3.994 1.00 97.19 102 SER A CA 1
ATOM 740 C C . SER A 1 102 ? 6.455 -6.582 -4.951 1.00 97.19 102 SER A C 1
ATOM 742 O O . SER A 1 102 ? 6.790 -7.736 -4.663 1.00 97.19 102 SER A O 1
ATOM 744 N N . PHE A 1 103 ? 5.848 -6.288 -6.099 1.00 98.12 103 PHE A N 1
ATOM 745 C CA . PHE A 1 103 ? 5.525 -7.281 -7.119 1.00 98.12 103 PHE A CA 1
ATOM 746 C C . PHE A 1 103 ? 5.914 -6.779 -8.506 1.00 98.12 103 PHE A C 1
ATOM 748 O O . PHE A 1 103 ? 5.841 -5.586 -8.801 1.00 98.12 103 PHE A O 1
ATOM 755 N N . ASN A 1 104 ? 6.271 -7.719 -9.376 1.00 97.00 104 ASN A N 1
ATOM 756 C CA . ASN A 1 104 ? 6.416 -7.500 -10.808 1.00 97.00 104 ASN A CA 1
ATOM 757 C C . ASN A 1 104 ? 5.317 -8.279 -11.539 1.00 97.00 104 ASN A C 1
ATOM 759 O O . ASN A 1 104 ? 5.388 -9.503 -11.715 1.00 97.00 104 ASN A O 1
ATOM 763 N N . GLY A 1 105 ? 4.237 -7.579 -11.879 1.00 95.94 105 GLY A N 1
ATOM 764 C CA . GLY A 1 105 ? 2.992 -8.201 -12.299 1.00 95.94 105 GLY A CA 1
ATOM 765 C C . GLY A 1 105 ? 2.414 -9.056 -11.170 1.00 95.94 105 GLY A C 1
ATOM 766 O O . GLY A 1 105 ? 2.042 -8.554 -10.117 1.00 95.94 105 GLY A O 1
ATOM 767 N N . THR A 1 106 ? 2.347 -10.372 -11.374 1.00 94.94 106 THR A N 1
ATOM 768 C CA . THR A 1 106 ? 1.821 -11.324 -10.372 1.00 94.94 106 THR A CA 1
ATOM 769 C C . THR A 1 106 ? 2.911 -12.018 -9.553 1.00 94.94 106 THR A C 1
ATOM 771 O O . THR A 1 106 ? 2.602 -12.845 -8.694 1.00 94.94 106 THR A O 1
ATOM 774 N N . VAL A 1 107 ? 4.186 -11.707 -9.809 1.00 97.25 107 VAL A N 1
ATOM 775 C CA . VAL A 1 107 ? 5.331 -12.344 -9.150 1.00 97.25 107 VAL A CA 1
ATOM 776 C C . VAL A 1 107 ? 5.774 -11.497 -7.964 1.00 97.25 107 VAL A C 1
ATOM 778 O O . VAL A 1 107 ? 6.117 -10.331 -8.134 1.00 97.25 107 VAL A O 1
ATOM 781 N N . ALA A 1 108 ? 5.768 -12.096 -6.776 1.00 96.94 108 ALA A N 1
ATOM 782 C CA . ALA A 1 108 ? 6.259 -11.476 -5.552 1.00 96.94 108 ALA A CA 1
ATOM 783 C C . ALA A 1 108 ? 7.790 -11.385 -5.555 1.00 96.94 108 ALA A C 1
ATOM 785 O O . ALA A 1 108 ? 8.462 -12.348 -5.939 1.00 96.94 108 ALA A O 1
ATOM 786 N N . ASN A 1 109 ? 8.333 -10.275 -5.059 1.00 96.69 109 ASN A N 1
ATOM 787 C CA . ASN A 1 109 ? 9.779 -10.096 -4.921 1.00 96.69 109 ASN A CA 1
ATOM 788 C C . ASN A 1 109 ? 10.348 -10.715 -3.632 1.00 96.69 109 ASN A C 1
ATOM 790 O O . ASN A 1 109 ? 11.567 -10.799 -3.481 1.00 96.69 109 ASN A O 1
ATOM 794 N N . GLY A 1 110 ? 9.494 -11.201 -2.721 1.00 95.44 110 GLY A N 1
ATOM 795 C CA . GLY A 1 110 ? 9.924 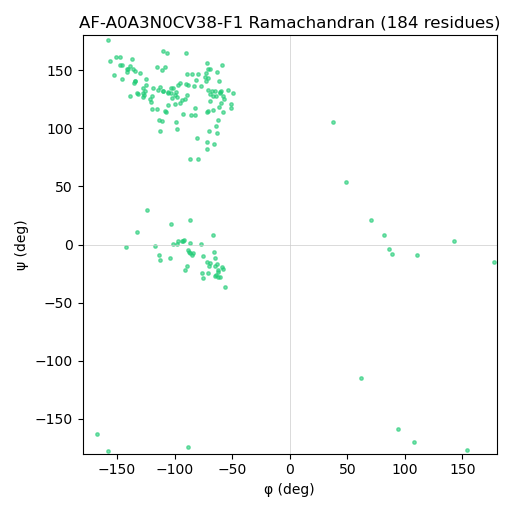-11.840 -1.474 1.00 95.44 110 GLY A CA 1
ATOM 796 C C . GLY A 1 110 ? 10.536 -10.861 -0.470 1.00 95.44 110 GLY A C 1
ATOM 797 O O . GLY A 1 110 ? 11.281 -11.272 0.418 1.00 95.44 110 GLY A O 1
ATOM 798 N N . ASP A 1 111 ? 10.229 -9.574 -0.618 1.00 94.31 111 ASP A N 1
ATOM 799 C CA . ASP A 1 111 ? 10.675 -8.465 0.226 1.00 94.31 111 ASP A CA 1
ATOM 800 C C . ASP A 1 111 ? 9.579 -7.984 1.190 1.00 94.31 111 ASP A C 1
ATOM 802 O O . ASP A 1 111 ? 9.665 -6.890 1.748 1.00 94.31 111 ASP A O 1
ATOM 806 N N . GLY A 1 112 ? 8.555 -8.818 1.399 1.00 91.62 112 GLY A N 1
ATOM 807 C CA . GLY A 1 112 ? 7.417 -8.509 2.246 1.00 91.62 112 GLY A CA 1
ATOM 808 C C . GLY A 1 112 ? 7.813 -8.150 3.679 1.00 91.62 112 GLY A C 1
ATOM 809 O O . GLY A 1 112 ? 8.460 -8.937 4.375 1.00 91.62 112 GLY A O 1
ATOM 810 N N . ILE A 1 113 ? 7.368 -6.984 4.146 1.00 90.69 113 ILE A N 1
ATOM 811 C CA . ILE A 1 113 ? 7.560 -6.524 5.521 1.00 90.69 113 ILE A CA 1
ATOM 812 C C . ILE A 1 113 ? 6.235 -6.464 6.275 1.00 90.69 113 ILE A C 1
ATOM 814 O O . ILE A 1 113 ? 5.237 -5.946 5.776 1.00 90.69 113 ILE A O 1
ATOM 818 N N . SER A 1 114 ? 6.231 -6.955 7.515 1.00 88.25 114 SER A N 1
ATOM 819 C CA . SER A 1 114 ? 5.141 -6.681 8.454 1.00 88.25 114 SER A CA 1
ATOM 820 C C . SER A 1 114 ? 5.348 -5.308 9.092 1.00 88.25 114 SER A C 1
ATOM 822 O O . SER A 1 114 ? 6.473 -4.925 9.426 1.00 88.25 114 SER A O 1
ATOM 824 N N . LEU A 1 115 ? 4.262 -4.563 9.291 1.00 81.94 115 LEU A N 1
ATOM 825 C CA . LEU A 1 115 ? 4.309 -3.217 9.868 1.00 81.94 115 LEU A CA 1
ATOM 826 C C . LEU A 1 115 ? 4.272 -3.207 11.405 1.00 81.94 115 LEU A C 1
ATOM 828 O O . LEU A 1 115 ? 3.972 -2.185 12.014 1.00 81.94 115 LEU A O 1
ATOM 832 N N . SER A 1 116 ? 4.633 -4.322 12.046 1.00 72.38 116 SER A N 1
ATOM 833 C CA . SER A 1 116 ? 4.677 -4.461 13.506 1.00 72.38 116 SER A CA 1
ATOM 834 C C . SER A 1 116 ? 5.720 -3.577 14.203 1.00 72.38 116 SER A C 1
ATOM 836 O O . SER A 1 116 ? 5.622 -3.370 15.410 1.00 72.38 116 SER A O 1
ATOM 838 N N . GLU A 1 117 ? 6.716 -3.066 13.471 1.00 66.75 117 GLU A N 1
ATOM 839 C CA . GLU A 1 117 ? 7.827 -2.292 14.032 1.00 66.75 117 GLU A CA 1
ATOM 840 C C . GLU A 1 117 ? 7.670 -0.776 13.792 1.00 66.75 117 GLU A C 1
ATOM 842 O O . GLU A 1 117 ? 7.502 -0.351 12.644 1.00 66.75 117 GLU A O 1
ATOM 847 N N . PRO A 1 118 ? 7.825 0.076 14.830 1.00 62.09 118 PRO A N 1
ATOM 848 C CA . PRO A 1 118 ? 7.672 1.531 14.721 1.00 62.09 118 PRO A CA 1
ATOM 849 C C . PRO A 1 118 ? 8.598 2.211 13.705 1.00 62.09 118 PRO A C 1
ATOM 851 O O . PRO A 1 118 ? 8.325 3.329 13.289 1.00 62.09 118 PRO A O 1
ATOM 854 N N . ILE A 1 119 ? 9.713 1.580 13.321 1.00 62.34 119 ILE A N 1
ATOM 855 C CA . ILE A 1 119 ? 10.680 2.168 12.382 1.00 62.34 119 ILE A CA 1
ATOM 856 C C . ILE A 1 119 ? 10.153 2.229 10.944 1.00 62.34 119 ILE A C 1
ATOM 858 O O . ILE A 1 119 ? 10.581 3.085 10.170 1.00 62.34 119 ILE A O 1
ATOM 862 N N . ASN A 1 120 ? 9.200 1.358 10.610 1.00 72.31 120 ASN A N 1
ATOM 863 C CA . ASN A 1 120 ? 8.643 1.252 9.266 1.00 72.31 120 ASN A CA 1
ATOM 864 C C . ASN A 1 120 ? 7.455 2.187 9.051 1.00 72.31 120 ASN A C 1
ATOM 866 O O . ASN A 1 120 ? 6.956 2.246 7.935 1.00 72.31 120 ASN A O 1
ATOM 870 N N . ILE A 1 121 ? 7.002 2.899 10.091 1.00 77.62 121 ILE A N 1
ATOM 871 C CA . ILE A 1 121 ? 5.806 3.741 10.059 1.00 77.62 121 ILE A CA 1
ATOM 872 C C . ILE A 1 121 ? 6.049 5.104 10.708 1.00 77.62 121 ILE A C 1
ATOM 874 O O . ILE A 1 121 ? 6.706 5.226 11.740 1.00 77.62 121 ILE A O 1
ATOM 878 N N . LYS A 1 122 ? 5.496 6.163 10.122 1.00 83.06 122 LYS A N 1
ATOM 879 C CA . LYS A 1 122 ? 5.599 7.529 10.655 1.00 83.06 122 LYS A CA 1
ATOM 880 C C . LYS A 1 122 ? 4.234 8.192 10.656 1.00 83.06 122 LYS A C 1
ATOM 882 O O . LYS A 1 122 ? 3.574 8.190 9.629 1.00 83.06 122 LYS A O 1
ATOM 887 N N . LEU A 1 123 ? 3.827 8.779 11.780 1.00 81.88 123 LEU A N 1
ATOM 888 C CA . LEU A 1 123 ? 2.590 9.563 11.867 1.00 81.88 123 LEU A CA 1
ATOM 889 C C . LEU A 1 123 ? 2.659 10.761 10.906 1.00 81.88 123 LEU A C 1
ATOM 891 O O . LEU A 1 123 ? 3.646 11.502 10.917 1.00 81.88 123 LEU A O 1
ATOM 895 N N . VAL A 1 124 ? 1.611 10.959 10.109 1.00 82.38 124 VAL A N 1
ATOM 896 C CA . VAL A 1 124 ? 1.466 12.128 9.239 1.00 82.38 124 VAL A CA 1
ATOM 897 C C . VAL A 1 124 ? 1.238 13.361 10.126 1.00 82.38 124 VAL A C 1
ATOM 899 O O . VAL A 1 124 ? 0.303 13.360 10.938 1.00 82.38 124 VAL A O 1
ATOM 902 N N . PRO A 1 125 ? 2.077 14.412 10.023 1.00 77.12 125 PRO A N 1
ATOM 903 C CA . PRO A 1 125 ? 1.941 15.611 10.843 1.00 77.12 125 PRO A CA 1
ATOM 904 C C . PRO A 1 125 ? 0.540 16.223 10.748 1.00 77.12 125 PRO A C 1
ATOM 906 O O . PRO A 1 125 ? 0.013 16.404 9.660 1.00 77.12 125 PRO A O 1
ATOM 909 N N . GLY A 1 126 ? -0.055 16.571 11.891 1.00 80.00 126 GLY A N 1
ATOM 910 C CA . GLY A 1 126 ? -1.400 17.161 11.938 1.00 80.00 126 GLY A CA 1
ATOM 911 C C . GLY A 1 126 ? -2.550 16.150 11.970 1.00 80.00 126 GLY A C 1
ATOM 912 O O . GLY A 1 126 ? -3.691 16.561 12.165 1.00 80.00 126 GLY A O 1
ATOM 913 N N . THR A 1 127 ? -2.264 14.848 11.871 1.00 80.62 127 THR A N 1
ATOM 914 C CA . THR A 1 127 ? -3.256 13.771 12.013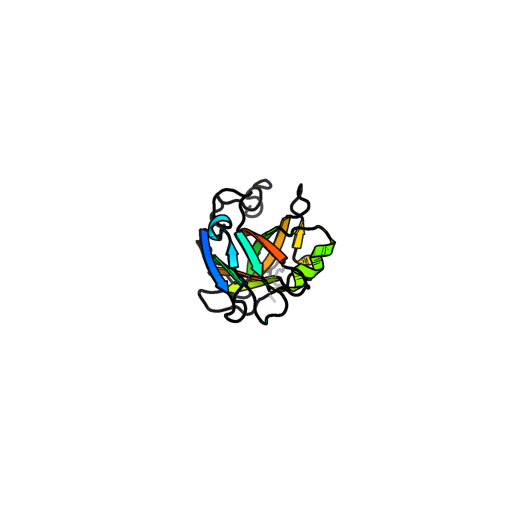 1.00 80.62 127 THR A CA 1
ATOM 915 C C . THR A 1 127 ? -3.042 12.979 13.306 1.00 80.62 127 THR A C 1
ATOM 917 O O . THR A 1 127 ? -2.009 13.102 13.970 1.00 80.62 127 THR A O 1
ATOM 920 N N . THR A 1 128 ? -4.026 12.160 13.682 1.00 81.56 128 THR A N 1
ATOM 921 C CA . THR A 1 128 ? -3.924 11.241 14.833 1.00 81.56 128 THR A CA 1
ATOM 922 C C . THR A 1 128 ? -3.938 9.769 14.435 1.00 81.56 128 THR A C 1
ATOM 924 O O . THR A 1 128 ? -3.732 8.908 15.285 1.00 81.56 128 THR A O 1
ATOM 927 N N . ASP A 1 129 ? -4.220 9.489 13.167 1.00 83.88 129 ASP A N 1
ATOM 928 C CA . ASP A 1 129 ? -4.591 8.172 12.662 1.00 83.88 129 ASP A CA 1
ATOM 929 C C . ASP A 1 129 ? -4.015 7.859 11.273 1.00 83.88 129 ASP A C 1
ATOM 931 O O . ASP A 1 129 ? -4.232 6.748 10.792 1.00 83.88 129 ASP A O 1
ATOM 935 N N . ARG A 1 130 ? -3.285 8.783 10.629 1.00 86.50 130 ARG A N 1
ATOM 936 C CA . ARG A 1 130 ? -2.638 8.539 9.331 1.00 86.50 130 ARG A CA 1
ATOM 937 C C . ARG A 1 130 ? -1.143 8.299 9.485 1.00 86.50 130 ARG A C 1
ATOM 939 O O . ARG A 1 130 ? -0.451 9.027 10.192 1.00 86.50 130 ARG A O 1
ATOM 946 N N . TYR A 1 131 ? -0.627 7.290 8.802 1.00 85.94 131 TYR A N 1
ATOM 947 C CA . TYR A 1 131 ? 0.751 6.839 8.913 1.00 85.94 131 TYR A CA 1
ATOM 948 C C . TYR A 1 131 ? 1.346 6.574 7.536 1.00 85.94 131 TYR A C 1
ATOM 950 O O . TYR A 1 131 ? 0.715 5.951 6.692 1.00 85.94 131 TYR A O 1
ATOM 958 N N . ILE A 1 132 ? 2.595 6.978 7.337 1.00 88.38 132 ILE A N 1
ATOM 959 C CA . ILE A 1 132 ? 3.391 6.621 6.165 1.00 88.38 132 ILE A CA 1
ATOM 960 C C . ILE A 1 132 ? 4.183 5.372 6.507 1.00 88.38 132 ILE A C 1
ATOM 962 O O . ILE A 1 132 ? 5.081 5.435 7.350 1.00 88.38 132 ILE A O 1
ATOM 966 N N . ALA A 1 133 ? 3.857 4.263 5.855 1.00 89.75 133 ALA A N 1
ATOM 967 C CA . ALA A 1 133 ? 4.658 3.055 5.881 1.00 89.75 133 ALA A CA 1
ATOM 968 C C . ALA A 1 133 ? 5.681 3.060 4.742 1.00 89.75 133 ALA A C 1
ATOM 970 O O . ALA A 1 133 ? 5.352 3.460 3.627 1.00 89.75 133 ALA A O 1
ATOM 971 N N . SER A 1 134 ? 6.914 2.628 5.004 1.00 89.88 134 SER A N 1
ATOM 972 C CA . SER A 1 134 ? 7.993 2.644 4.008 1.00 89.88 134 SER A CA 1
ATOM 973 C C . SER A 1 134 ? 8.769 1.335 3.980 1.00 89.88 134 SER A C 1
ATOM 975 O O . SER A 1 134 ? 9.088 0.787 5.035 1.00 89.88 134 SER A O 1
ATOM 977 N N . PHE A 1 135 ? 9.138 0.872 2.785 1.00 91.00 135 PHE A N 1
ATOM 978 C CA . PHE A 1 135 ? 10.063 -0.252 2.609 1.00 91.00 135 PHE A CA 1
ATOM 979 C C . PHE A 1 135 ? 10.913 -0.096 1.347 1.00 91.00 135 PHE A C 1
ATOM 981 O O . PHE A 1 135 ? 10.586 0.696 0.464 1.00 91.00 135 PHE A O 1
ATOM 988 N N . ILE A 1 136 ? 12.026 -0.825 1.295 1.00 91.88 136 ILE A N 1
ATOM 989 C CA . ILE A 1 136 ? 12.935 -0.860 0.146 1.00 91.88 136 ILE A CA 1
ATOM 990 C C . ILE A 1 136 ? 12.589 -2.094 -0.682 1.00 91.88 136 ILE A C 1
ATOM 992 O O . ILE A 1 136 ? 12.569 -3.197 -0.136 1.00 91.88 136 ILE A O 1
ATOM 996 N N . ALA A 1 137 ? 12.346 -1.910 -1.977 1.00 93.56 137 ALA A N 1
ATOM 997 C CA . ALA A 1 137 ? 12.085 -3.012 -2.888 1.00 93.56 137 ALA A CA 1
ATOM 998 C C . ALA A 1 137 ? 13.362 -3.827 -3.143 1.00 93.56 137 ALA A C 1
ATOM 1000 O O . ALA A 1 137 ? 14.423 -3.264 -3.423 1.00 93.56 137 ALA A O 1
ATOM 1001 N N . GLY A 1 138 ? 13.262 -5.154 -3.060 1.00 93.56 138 GLY A N 1
ATOM 1002 C CA . GLY A 1 138 ? 14.391 -6.077 -3.242 1.00 93.56 138 GLY A CA 1
ATOM 1003 C C . GLY A 1 138 ? 14.690 -6.451 -4.698 1.00 93.56 138 GLY A C 1
ATOM 1004 O O . GLY A 1 138 ? 15.695 -7.109 -4.975 1.00 93.56 138 GLY A O 1
ATOM 1005 N N . ALA A 1 139 ? 13.816 -6.067 -5.629 1.00 94.62 139 ALA A N 1
ATOM 1006 C CA . ALA A 1 139 ? 13.946 -6.290 -7.065 1.00 94.62 139 ALA A CA 1
ATOM 1007 C C . ALA A 1 139 ? 13.086 -5.276 -7.839 1.00 94.62 139 ALA A C 1
ATOM 1009 O O . ALA A 1 139 ? 12.356 -4.491 -7.237 1.00 94.62 139 ALA A O 1
ATOM 1010 N N . ASP A 1 140 ? 13.172 -5.296 -9.169 1.00 95.31 140 ASP A N 1
ATOM 1011 C CA . ASP A 1 140 ? 12.330 -4.465 -10.033 1.00 95.31 140 ASP A CA 1
ATOM 1012 C C . ASP A 1 140 ? 10.845 -4.809 -9.831 1.00 95.31 140 ASP A C 1
ATOM 1014 O O . ASP A 1 140 ? 10.477 -5.979 -9.683 1.00 95.31 140 ASP A O 1
ATOM 1018 N N . PHE A 1 141 ? 9.984 -3.796 -9.834 1.00 96.81 141 PHE A N 1
ATOM 1019 C CA . PHE A 1 141 ? 8.567 -3.937 -9.497 1.00 96.81 141 PHE A CA 1
ATOM 1020 C C . PHE A 1 141 ? 7.701 -2.957 -10.287 1.00 96.81 141 PHE A C 1
ATOM 1022 O O . PHE A 1 141 ? 8.162 -1.896 -10.697 1.00 96.81 141 PHE A O 1
ATOM 1029 N N . ASP A 1 142 ? 6.429 -3.292 -10.486 1.00 97.12 142 ASP A N 1
ATOM 1030 C CA . ASP A 1 142 ? 5.425 -2.402 -11.086 1.00 97.12 142 ASP A CA 1
ATOM 1031 C C . ASP A 1 142 ? 4.335 -1.989 -10.089 1.00 97.12 142 ASP A C 1
ATOM 1033 O O . ASP A 1 142 ? 3.583 -1.047 -10.343 1.00 97.12 142 ASP A O 1
ATOM 1037 N N . ARG A 1 143 ? 4.255 -2.670 -8.943 1.00 97.62 143 ARG A N 1
ATOM 1038 C CA . ARG A 1 143 ? 3.206 -2.458 -7.949 1.00 97.62 143 ARG A CA 1
ATOM 1039 C C . ARG A 1 143 ? 3.671 -2.776 -6.536 1.00 97.62 143 ARG A C 1
ATOM 1041 O O . ARG A 1 143 ? 4.632 -3.518 -6.319 1.00 97.62 143 ARG A O 1
ATOM 1048 N N . VAL A 1 144 ? 2.925 -2.249 -5.577 1.00 97.50 144 VAL A N 1
ATOM 1049 C CA . VAL A 1 144 ? 2.998 -2.643 -4.171 1.00 97.50 144 VAL A CA 1
ATOM 1050 C C . VAL A 1 144 ? 1.692 -3.296 -3.761 1.00 97.50 144 VAL A C 1
ATOM 1052 O O . VAL A 1 144 ? 0.618 -2.759 -4.023 1.00 97.50 144 VAL A O 1
ATOM 1055 N N . ARG A 1 145 ? 1.786 -4.436 -3.082 1.00 97.50 145 ARG A N 1
ATOM 1056 C CA . ARG A 1 145 ? 0.649 -5.085 -2.444 1.00 97.50 145 ARG A CA 1
ATOM 1057 C C . ARG A 1 145 ? 0.553 -4.650 -0.994 1.00 97.50 145 ARG A C 1
ATOM 1059 O O . ARG A 1 145 ? 1.478 -4.867 -0.214 1.00 97.50 145 ARG A O 1
ATOM 1066 N N . VAL A 1 146 ? -0.601 -4.114 -0.621 1.00 95.81 146 VAL A N 1
ATOM 1067 C CA . VAL A 1 146 ? -0.995 -3.889 0.769 1.00 95.81 146 VAL A CA 1
ATOM 1068 C C . VAL A 1 146 ? -1.901 -5.043 1.178 1.00 95.81 146 VAL A C 1
ATOM 1070 O O . VAL A 1 146 ? -3.050 -5.122 0.747 1.00 95.81 146 VAL A O 1
ATOM 1073 N N . LYS A 1 147 ? -1.386 -5.976 1.983 1.00 93.62 147 LYS A N 1
ATOM 1074 C CA . LYS A 1 147 ? -2.140 -7.141 2.462 1.00 93.62 147 LYS A CA 1
ATOM 1075 C C . LYS A 1 147 ? -2.516 -6.972 3.923 1.00 93.62 147 LYS A C 1
ATOM 1077 O O . LYS A 1 147 ? -1.650 -6.719 4.754 1.00 93.62 147 LYS A O 1
ATOM 1082 N N . PHE A 1 148 ? -3.784 -7.201 4.242 1.00 90.75 148 PHE A N 1
ATOM 1083 C CA . PHE A 1 148 ? -4.290 -7.183 5.605 1.00 90.75 148 PHE A CA 1
ATOM 1084 C C . PHE A 1 148 ? -4.925 -8.520 5.993 1.00 90.75 148 PHE A C 1
ATOM 1086 O O . PHE A 1 148 ? -5.850 -9.010 5.340 1.00 90.75 148 PHE A O 1
ATOM 1093 N N . ALA A 1 149 ? -4.440 -9.096 7.091 1.00 88.31 149 ALA A N 1
ATOM 1094 C CA . ALA A 1 149 ? -5.009 -10.264 7.746 1.00 88.31 149 ALA A CA 1
ATOM 1095 C C . ALA A 1 149 ? -5.401 -9.907 9.186 1.00 88.31 149 ALA A C 1
ATOM 1097 O O . ALA A 1 149 ? -4.569 -9.475 9.984 1.00 88.31 149 ALA A O 1
ATOM 1098 N N . ALA A 1 150 ? -6.673 -10.097 9.538 1.00 80.56 150 ALA A N 1
ATOM 1099 C CA . ALA A 1 150 ? -7.171 -9.753 10.864 1.00 80.56 150 ALA A CA 1
ATOM 1100 C C . ALA A 1 150 ? -6.649 -10.735 11.929 1.00 80.56 150 ALA A C 1
ATOM 1102 O O . ALA A 1 150 ? -7.017 -11.912 11.946 1.00 80.56 150 ALA A O 1
ATOM 1103 N N . ILE A 1 151 ? -5.817 -10.230 12.844 1.00 74.12 151 ILE A N 1
ATOM 1104 C CA . ILE A 1 151 ? -5.206 -11.007 13.938 1.00 74.12 151 ILE A CA 1
ATOM 1105 C C . ILE A 1 151 ? -5.848 -10.766 15.316 1.00 74.12 151 ILE A C 1
ATOM 1107 O O . ILE A 1 151 ? -5.603 -11.532 16.247 1.00 74.12 151 ILE A O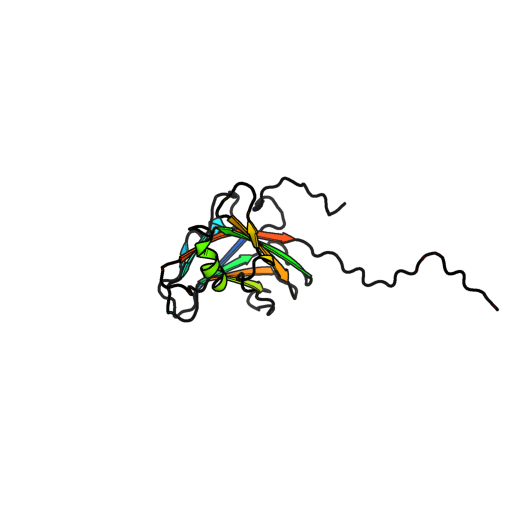 1
ATOM 1111 N N . ALA A 1 152 ? -6.693 -9.740 15.456 1.00 66.25 152 ALA A N 1
ATOM 1112 C CA . ALA A 1 152 ? -7.408 -9.394 16.690 1.00 66.25 152 ALA A CA 1
ATOM 1113 C C . ALA A 1 152 ? -8.902 -9.719 16.570 1.00 66.25 152 ALA A C 1
ATOM 1115 O O . ALA A 1 152 ? -9.425 -9.668 15.473 1.00 66.25 152 ALA A O 1
ATOM 1116 N N . SER A 1 153 ? -9.602 -10.006 17.676 1.00 60.56 153 SER A N 1
ATOM 1117 C CA . SER A 1 153 ? -10.985 -10.534 17.738 1.00 60.56 153 SER A CA 1
ATOM 1118 C C . SER A 1 153 ? -12.122 -9.614 17.259 1.00 60.56 153 SER A C 1
ATOM 1120 O O . SER A 1 153 ? -13.289 -9.977 17.411 1.00 60.56 153 SER A O 1
ATOM 1122 N N . ALA A 1 154 ? -11.818 -8.459 16.668 1.00 57.94 154 ALA A N 1
ATOM 1123 C CA . ALA A 1 154 ? -12.803 -7.516 16.146 1.00 57.94 154 ALA A CA 1
ATOM 1124 C C . ALA A 1 154 ? -12.695 -7.368 14.621 1.00 57.94 154 ALA A C 1
ATOM 1126 O O . ALA A 1 154 ? -11.623 -7.540 14.039 1.00 57.94 154 ALA A O 1
ATOM 1127 N N . LEU A 1 155 ? -13.814 -7.016 13.976 1.00 58.53 155 LEU A N 1
ATOM 1128 C CA . LEU A 1 155 ? -13.786 -6.522 12.601 1.00 58.53 155 LEU A CA 1
ATOM 1129 C C . LEU A 1 155 ? -12.916 -5.267 12.582 1.00 58.53 155 LEU A C 1
ATOM 1131 O O . LEU A 1 155 ? -13.166 -4.324 13.331 1.00 58.53 155 LEU A O 1
ATOM 1135 N N . THR A 1 156 ? -11.876 -5.302 11.765 1.00 72.44 156 THR A N 1
ATOM 1136 C CA . THR A 1 156 ? -10.855 -4.262 11.714 1.00 72.44 156 THR A CA 1
ATOM 1137 C C . THR A 1 156 ? -10.751 -3.769 10.288 1.00 72.44 156 THR A C 1
ATOM 1139 O O . THR A 1 156 ? -10.835 -4.553 9.338 1.00 72.44 156 THR A O 1
ATOM 1142 N N . ASN A 1 157 ? -10.642 -2.453 10.155 1.00 78.56 157 ASN A N 1
ATOM 1143 C CA . ASN A 1 157 ? -10.549 -1.787 8.873 1.00 78.56 157 ASN A CA 1
ATOM 1144 C C . ASN A 1 157 ? -9.228 -1.024 8.798 1.00 78.56 157 ASN A C 1
ATOM 1146 O O . ASN A 1 157 ? -8.904 -0.227 9.680 1.00 78.56 157 ASN A O 1
ATOM 1150 N N . ILE A 1 158 ? -8.478 -1.267 7.729 1.00 88.75 158 ILE A N 1
ATOM 1151 C CA . ILE A 1 158 ? -7.299 -0.478 7.377 1.00 88.75 158 ILE A CA 1
ATOM 1152 C C . ILE A 1 158 ? -7.675 0.397 6.193 1.00 88.75 158 ILE A C 1
ATOM 1154 O O . ILE A 1 158 ? -8.231 -0.094 5.214 1.00 88.75 158 ILE A O 1
ATOM 1158 N N . ARG A 1 159 ? -7.390 1.694 6.284 1.00 92.62 159 ARG A N 1
ATOM 1159 C CA . ARG A 1 159 ? -7.611 2.635 5.186 1.00 92.62 159 ARG A CA 1
ATOM 1160 C C . ARG A 1 159 ? -6.323 2.817 4.399 1.00 92.62 159 ARG A C 1
ATOM 1162 O O . ARG A 1 159 ? -5.264 2.932 5.006 1.00 92.62 159 ARG A O 1
ATOM 1169 N N . ILE A 1 160 ? -6.417 2.869 3.079 1.00 94.31 160 ILE A N 1
ATOM 1170 C CA . ILE A 1 160 ? -5.312 3.175 2.171 1.00 94.31 160 ILE A CA 1
ATOM 1171 C C . ILE A 1 160 ? -5.648 4.490 1.481 1.00 94.31 160 ILE A C 1
ATOM 1173 O O . ILE A 1 160 ? -6.627 4.556 0.741 1.00 94.31 160 ILE A O 1
ATOM 1177 N N . HIS A 1 161 ? -4.832 5.511 1.721 1.00 93.38 161 HIS A N 1
ATOM 1178 C CA . HIS A 1 161 ? -4.964 6.823 1.078 1.00 93.38 161 HIS A CA 1
ATOM 1179 C C . HIS A 1 161 ? -4.143 6.910 -0.217 1.00 93.38 161 HIS A C 1
ATOM 1181 O O . HIS A 1 161 ? -4.440 7.707 -1.094 1.00 93.38 161 HIS A O 1
ATOM 1187 N N . GLY A 1 162 ? -3.122 6.062 -0.365 1.00 93.62 162 GLY A N 1
ATOM 1188 C CA . GLY A 1 162 ? -2.397 5.900 -1.621 1.00 93.62 162 GLY A CA 1
ATOM 1189 C C . GLY A 1 162 ? -0.968 5.417 -1.433 1.00 93.62 162 GLY A C 1
ATOM 1190 O O . GLY A 1 162 ? -0.526 5.143 -0.315 1.00 93.62 162 GLY A O 1
ATOM 1191 N N . ALA A 1 163 ? -0.235 5.312 -2.539 1.00 93.88 163 ALA A N 1
ATOM 1192 C CA . ALA A 1 163 ? 1.175 4.938 -2.534 1.00 93.88 163 ALA A CA 1
ATOM 1193 C C . ALA A 1 163 ? 1.989 5.764 -3.526 1.00 93.88 163 ALA A C 1
ATOM 1195 O O . ALA A 1 163 ? 1.476 6.225 -4.548 1.00 93.88 163 ALA A O 1
ATOM 1196 N N . ARG A 1 164 ? 3.283 5.913 -3.240 1.00 90.38 164 ARG A N 1
ATOM 1197 C CA . ARG A 1 164 ? 4.249 6.492 -4.173 1.00 90.38 164 ARG A CA 1
ATOM 1198 C C . ARG A 1 164 ? 5.551 5.711 -4.225 1.00 90.38 164 ARG A C 1
ATOM 1200 O O . ARG A 1 164 ? 6.012 5.160 -3.224 1.00 90.38 164 ARG A O 1
ATOM 1207 N N . LEU A 1 165 ? 6.173 5.776 -5.391 1.00 88.31 165 LEU A N 1
ATOM 1208 C CA . LEU A 1 165 ? 7.556 5.397 -5.619 1.00 88.31 165 LEU A CA 1
ATOM 1209 C C . LEU A 1 165 ? 8.493 6.557 -5.242 1.00 88.31 165 LEU A C 1
ATOM 1211 O O . LEU A 1 165 ? 8.259 7.714 -5.594 1.00 88.31 165 LEU A O 1
ATOM 1215 N N . ARG A 1 166 ? 9.592 6.252 -4.555 1.00 86.56 166 ARG A N 1
ATOM 1216 C CA . ARG A 1 166 ? 10.715 7.163 -4.326 1.00 86.56 166 ARG A CA 1
ATOM 1217 C C . ARG A 1 166 ? 12.000 6.480 -4.756 1.00 86.56 166 ARG A C 1
ATOM 1219 O O . ARG A 1 166 ? 12.322 5.406 -4.264 1.00 86.56 166 ARG A O 1
ATOM 1226 N N . TYR A 1 167 ? 12.769 7.140 -5.616 1.00 79.88 167 TYR A N 1
ATOM 1227 C CA . TYR A 1 167 ? 14.051 6.591 -6.043 1.00 79.88 167 TYR A CA 1
ATOM 1228 C C . TYR A 1 167 ? 14.990 6.373 -4.860 1.00 79.88 167 TYR A C 1
ATOM 1230 O O . TYR A 1 167 ? 15.181 7.268 -4.024 1.00 79.88 167 TYR A O 1
ATOM 1238 N N . GLY A 1 168 ? 15.581 5.185 -4.829 1.00 67.50 168 GLY A N 1
ATOM 1239 C CA . GLY A 1 168 ? 16.646 4.839 -3.911 1.00 67.50 168 GLY A CA 1
ATOM 1240 C C . GLY A 1 168 ? 17.833 5.775 -4.098 1.00 67.50 168 GLY A C 1
ATOM 1241 O O . GLY A 1 168 ? 18.053 6.358 -5.166 1.00 67.50 168 GLY A O 1
ATOM 1242 N N . MET A 1 169 ? 18.623 5.945 -3.042 1.00 57.38 169 MET A N 1
ATOM 1243 C CA . MET A 1 169 ? 19.909 6.618 -3.194 1.00 57.38 169 MET A CA 1
ATOM 1244 C C . MET A 1 169 ? 20.768 5.735 -4.110 1.00 57.38 169 MET A C 1
ATOM 1246 O O . MET A 1 169 ? 20.886 4.545 -3.822 1.00 57.38 169 MET A O 1
ATOM 1250 N N . PRO A 1 170 ? 21.367 6.257 -5.195 1.00 53.56 170 PRO A N 1
ATOM 1251 C CA . PRO A 1 170 ? 22.282 5.453 -5.984 1.00 53.56 170 PRO A CA 1
ATOM 1252 C C . PRO A 1 170 ? 23.449 5.046 -5.084 1.00 53.56 170 PRO A C 1
ATOM 1254 O O . PRO A 1 170 ? 24.178 5.906 -4.584 1.00 53.56 170 PRO A O 1
ATOM 1257 N N . GLU A 1 171 ? 23.635 3.745 -4.870 1.00 50.38 171 GLU A N 1
ATOM 1258 C CA . GLU A 1 171 ? 24.883 3.255 -4.304 1.00 50.38 171 GLU A CA 1
ATOM 1259 C C . GLU A 1 171 ? 25.993 3.606 -5.297 1.00 50.38 171 GLU A C 1
ATOM 1261 O O . GLU A 1 171 ? 26.096 3.032 -6.383 1.00 50.38 171 GLU A O 1
ATOM 1266 N N . VAL A 1 172 ? 26.822 4.594 -4.959 1.00 51.56 172 VAL A N 1
ATOM 1267 C CA . VAL A 1 172 ? 28.043 4.871 -5.717 1.00 51.56 172 VAL A CA 1
ATOM 1268 C C . VAL A 1 172 ? 29.020 3.736 -5.416 1.00 51.56 172 VAL A C 1
ATOM 1270 O O . VAL A 1 172 ? 29.896 3.858 -4.566 1.00 51.56 172 VAL A O 1
ATOM 1273 N N . SER A 1 173 ? 28.867 2.607 -6.109 1.00 49.41 173 SER A N 1
ATOM 1274 C CA . SER A 1 173 ? 29.875 1.547 -6.146 1.00 49.41 173 SER A CA 1
ATOM 1275 C C . SER A 1 173 ? 30.969 1.953 -7.129 1.00 49.41 173 SER A C 1
ATOM 1277 O O . SER A 1 173 ? 31.056 1.500 -8.268 1.00 49.41 173 SER A O 1
ATOM 1279 N N . GLY A 1 174 ? 31.775 2.915 -6.698 1.00 47.84 174 GLY A N 1
ATOM 1280 C CA . GLY A 1 174 ? 32.997 3.314 -7.367 1.00 47.84 174 GLY A CA 1
ATOM 1281 C C . GLY A 1 174 ? 34.046 3.545 -6.299 1.00 47.84 174 GLY A C 1
ATOM 1282 O O . GLY A 1 174 ? 33.798 4.286 -5.351 1.00 47.84 174 GLY A O 1
ATOM 1283 N N . ASN A 1 175 ? 35.217 2.917 -6.436 1.00 53.12 175 ASN A N 1
ATOM 1284 C CA . ASN A 1 175 ? 36.377 3.318 -5.649 1.00 53.12 175 ASN A CA 1
ATOM 1285 C C . ASN A 1 175 ? 36.534 4.831 -5.807 1.00 53.12 175 ASN A C 1
ATOM 1287 O O . ASN A 1 175 ? 36.766 5.312 -6.919 1.00 53.12 175 ASN A O 1
ATOM 1291 N N . LEU A 1 176 ? 36.417 5.573 -4.707 1.00 50.81 176 LEU A N 1
ATOM 1292 C CA . LEU A 1 176 ? 36.871 6.951 -4.671 1.00 50.81 176 LEU A CA 1
ATOM 1293 C C . LEU A 1 176 ? 38.384 6.900 -4.901 1.00 50.81 176 LEU A C 1
ATOM 1295 O O . LEU A 1 176 ? 39.159 6.626 -3.989 1.00 50.81 176 LEU A O 1
ATOM 1299 N N . VAL A 1 177 ? 38.817 7.084 -6.149 1.00 56.38 177 VAL A N 1
ATOM 1300 C CA . VAL A 1 177 ? 40.205 7.448 -6.417 1.00 56.38 177 VAL A CA 1
ATOM 1301 C C . VAL A 1 177 ? 40.324 8.874 -5.914 1.00 56.38 177 VAL A C 1
ATOM 1303 O O . VAL A 1 177 ? 39.889 9.813 -6.580 1.00 56.38 177 VAL A O 1
ATOM 1306 N N . GLU A 1 178 ? 40.838 9.031 -4.697 1.00 56.88 178 GLU A N 1
ATOM 1307 C CA . GLU A 1 178 ? 41.126 10.353 -4.166 1.00 56.88 178 GLU A CA 1
ATOM 1308 C C . GLU A 1 178 ? 42.100 11.069 -5.118 1.00 56.88 178 GLU A C 1
ATOM 1310 O O . GLU A 1 178 ? 43.154 10.513 -5.461 1.00 56.88 178 GLU A O 1
ATOM 1315 N N . PRO A 1 179 ? 41.789 12.294 -5.575 1.00 48.25 179 PRO A N 1
ATOM 1316 C CA . PRO A 1 179 ? 42.714 13.071 -6.381 1.00 48.25 179 PRO A CA 1
ATOM 1317 C C . PRO A 1 179 ? 43.846 13.564 -5.471 1.00 48.25 179 PRO A C 1
ATOM 1319 O O . PRO A 1 179 ? 43.760 14.635 -4.879 1.00 48.25 179 PRO A O 1
ATOM 1322 N N . GLY A 1 180 ? 44.907 12.768 -5.320 1.00 59.25 180 GLY A N 1
ATOM 1323 C CA . GLY A 1 180 ? 46.038 13.175 -4.482 1.00 59.25 180 GLY A CA 1
ATOM 1324 C C . GLY A 1 180 ? 47.195 12.196 -4.311 1.00 59.25 180 GLY A C 1
ATOM 1325 O O . GLY A 1 180 ? 48.269 12.626 -3.893 1.00 59.25 180 GLY A O 1
ATOM 1326 N N . THR A 1 181 ? 47.064 10.909 -4.644 1.00 55.53 181 THR A N 1
ATOM 1327 C CA . THR A 1 181 ? 48.215 9.999 -4.527 1.00 55.53 181 THR A CA 1
ATOM 1328 C C . THR A 1 181 ? 49.141 10.157 -5.732 1.00 55.53 181 THR A C 1
ATOM 1330 O O . THR A 1 181 ? 48.978 9.502 -6.759 1.00 55.53 181 THR A O 1
ATOM 1333 N N . ALA A 1 182 ? 50.129 11.046 -5.612 1.00 51.59 182 ALA A N 1
ATOM 1334 C CA . ALA A 1 182 ? 51.253 11.102 -6.536 1.00 51.59 182 ALA A CA 1
ATOM 1335 C C . ALA A 1 182 ? 51.978 9.745 -6.536 1.00 51.59 182 ALA A C 1
ATOM 1337 O O . ALA A 1 182 ? 52.556 9.332 -5.529 1.00 51.59 182 ALA A O 1
ATOM 1338 N N . ALA A 1 183 ? 51.937 9.043 -7.668 1.00 54.34 183 ALA A N 1
ATOM 1339 C CA . ALA A 1 183 ? 52.775 7.880 -7.905 1.00 54.34 183 ALA A CA 1
ATOM 1340 C C . ALA A 1 183 ? 54.241 8.339 -7.978 1.00 54.34 183 ALA A C 1
ATOM 1342 O O . ALA A 1 183 ? 54.613 9.092 -8.877 1.00 54.34 183 ALA A O 1
ATOM 1343 N N . ASN A 1 184 ? 55.077 7.898 -7.035 1.00 50.41 184 ASN A N 1
ATOM 1344 C CA . ASN A 1 184 ? 56.526 7.978 -7.207 1.00 50.41 184 ASN A CA 1
ATOM 1345 C C . ASN A 1 184 ? 56.930 6.956 -8.275 1.00 50.41 184 ASN A C 1
ATOM 1347 O O . ASN A 1 184 ? 56.775 5.753 -8.070 1.00 50.41 184 ASN A O 1
ATOM 1351 N N . LEU A 1 185 ? 57.430 7.442 -9.411 1.00 41.50 185 LEU A N 1
ATOM 1352 C CA . LEU A 1 185 ? 58.098 6.620 -10.415 1.00 41.50 185 LEU A CA 1
ATOM 1353 C C . LEU A 1 185 ? 59.558 6.432 -9.973 1.00 41.50 185 LEU A C 1
ATOM 1355 O O . LEU A 1 185 ? 60.281 7.421 -9.843 1.00 41.50 185 LEU A O 1
ATOM 1359 N N . GLN A 1 186 ? 59.959 5.184 -9.706 1.00 52.09 186 GLN A N 1
ATOM 1360 C CA . GLN A 1 186 ? 61.371 4.777 -9.684 1.00 52.09 186 GLN A CA 1
ATOM 1361 C C . GLN A 1 186 ? 61.846 4.451 -11.097 1.00 52.09 186 GLN A C 1
ATOM 1363 O O . GLN A 1 186 ? 61.040 3.874 -11.862 1.00 52.09 186 GLN A O 1
#

pLDDT: mean 79.93, std 17.23, range [34.69, 98.12]